Protein AF-A0A7R9CVA2-F1 (afdb_monomer_lite)

InterPro domains:
  IPR001548 Peptidase M2, peptidyl-dipeptidase A [PF01401] (9-282)
  IPR001548 Peptidase M2, peptidyl-dipeptidase A [PR00791] (185-206)
  IPR001548 Peptidase M2, peptidyl-dipeptidase A [PR00791] (262-282)
  IPR001548 Peptidase M2, peptidyl-dipeptidase A [PS52011] (1-282)
  IPR001548 Peptidase M2, peptidyl-dipeptidase A [PTHR10514] (9-282)
  IPR001548 Peptidase M2, peptidyl-dipeptidase A [cd06461] (8-282)

Sequence (282 aa):
MVFHNPFTQIQTVSQLQYASFQRAVKEMLAKVDREHVQDPKLWRQVQFLTTIGPAALPPHLLDRYNRLINDMLTVYDTATICAYNDPFKCGLKLEPELTVIMARSRDWDELQYVWTEWRRKSGQKIRDLYEQLVDLSNQAAKLNNLKDTAEYWMFPYDSPTFRFDVEDVWEEVKPLYELMHAYVRRKLRDLYGNMWGQSWSNILDVTIPYPGKNFLDVTPQMIEQGYNSLAMFRLAEDFYQSMNMSGMPPEFWAGSVLEELPDRIVICQPSAWDFCNRRDYR

pLDDT: mean 90.26, std 11.02, range [23.3, 98.56]

Secondary structure (DSSP, 8-state):
-----HHHHHHHHHHHHHHHHHHHHHHHHTTS-GGG---HHHHHHHHHHH--GGGGS-HHHHHHHHHHHHHHHHHHHT-EEE-SS-TT-EEEEIIIIIHHHHHH---HHHHHHHHHHHHHHTHHHHHHHHHHHHHHHHHHHHHTT-SSHHHHHHGGG--TT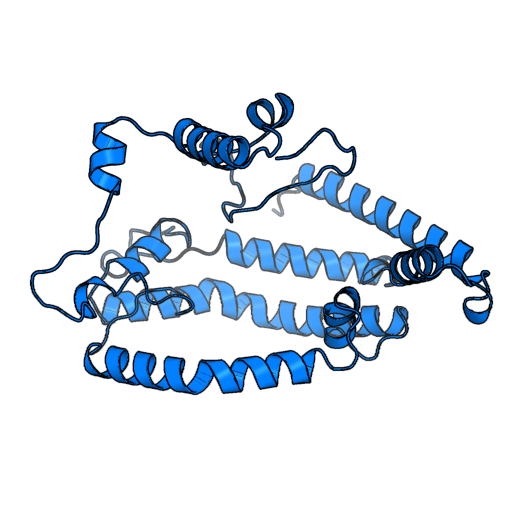HHHHHHHHHHHHHHHHHHHHHHHHHH-SS---STT-S--GGGHHHH-SSTT------HHHHHHTT--HHHHHHHHHHHHHHTTPPPPPHHHHHH---S--TTS----S----B-SSSS-B-

Radius of gyration: 23.91 Å; chains: 1; bounding box: 54×55×61 Å

Organism: Timema poppense (NCBI:txid170557)

Foldseek 3Di:
DPPPDVVVVVVVVVVLVVLVVLVVQLVVLVPDDLVPPPDPVVSVVSLVSNLSALSLDDPVLSVLLVVLVVVLVCQQQQFKAAAPVDNVRIDHHPPPRLLCCLLPPPDLVRNVCSLVSSCVSRVVVSVVSVVSNQVSNQVRCVSSVHRGNVRVVCVVVVDPCVVVVVVVVCVVCVVVVVVLVVLVVVQDDRGGRGSVPPDPPSCCVSRPPDPPDDDDDCVVVCVVVPPDLVNVVVVVQVVCVVVVHDGAAPLCVVPDDSDDDPPDRDDPPDDKDDPPPVHHID

Structure (mmCIF, N/CA/C/O backbone):
data_AF-A0A7R9CVA2-F1
#
_entry.id   AF-A0A7R9CVA2-F1
#
loop_
_atom_site.group_PDB
_atom_site.id
_atom_site.type_symbol
_atom_site.label_atom_id
_atom_site.label_alt_id
_atom_site.label_comp_id
_atom_site.label_asym_id
_atom_site.label_entity_id
_atom_site.label_seq_id
_atom_site.pdbx_PDB_ins_code
_atom_site.Cartn_x
_atom_site.Cartn_y
_atom_site.Cartn_z
_atom_site.occupancy
_atom_site.B_iso_or_equiv
_atom_site.auth_seq_id
_atom_site.auth_comp_id
_atom_site.auth_asym_id
_atom_site.auth_atom_id
_atom_site.pdbx_PDB_model_num
ATOM 1 N N . MET A 1 1 ? 3.214 -32.254 6.651 1.00 23.30 1 MET A N 1
ATOM 2 C CA . MET A 1 1 ? 2.707 -32.422 5.272 1.00 23.30 1 MET A CA 1
ATOM 3 C C . MET A 1 1 ? 2.490 -31.037 4.702 1.00 23.30 1 MET A C 1
ATOM 5 O O . MET A 1 1 ? 1.621 -30.330 5.189 1.00 23.30 1 MET A O 1
ATOM 9 N N . VAL A 1 2 ? 3.333 -30.615 3.761 1.00 26.50 2 VAL A N 1
ATOM 10 C CA . VAL A 1 2 ? 3.140 -29.355 3.033 1.00 26.50 2 VAL A CA 1
ATOM 11 C C . VAL A 1 2 ? 2.008 -29.608 2.045 1.00 26.50 2 VAL A C 1
ATOM 13 O O . VAL A 1 2 ? 2.205 -30.339 1.075 1.00 26.50 2 VAL A O 1
ATOM 16 N N . PHE A 1 3 ? 0.813 -29.090 2.325 1.00 26.03 3 PHE A N 1
ATOM 17 C CA . PHE A 1 3 ? -0.292 -29.134 1.374 1.00 26.03 3 PHE A CA 1
ATOM 18 C C . PHE A 1 3 ? 0.146 -28.392 0.105 1.00 26.03 3 PHE A C 1
ATOM 20 O O . PHE A 1 3 ? 0.256 -27.170 0.096 1.00 26.03 3 PHE A O 1
ATOM 27 N N . HIS A 1 4 ? 0.460 -29.139 -0.955 1.00 36.12 4 HIS A N 1
ATOM 28 C CA . HIS A 1 4 ? 0.660 -28.581 -2.288 1.00 36.12 4 HIS A CA 1
ATOM 29 C C . HIS A 1 4 ? -0.700 -28.108 -2.795 1.00 36.12 4 HIS A C 1
ATOM 31 O O . HIS A 1 4 ? -1.509 -28.905 -3.264 1.00 36.12 4 HIS A O 1
ATOM 37 N N . ASN A 1 5 ? -0.972 -26.816 -2.643 1.00 46.50 5 ASN A N 1
ATOM 38 C CA . ASN A 1 5 ? -2.164 -26.200 -3.196 1.00 46.50 5 ASN A CA 1
ATOM 39 C C . ASN A 1 5 ? -1.973 -26.057 -4.732 1.00 46.50 5 ASN A C 1
ATOM 41 O O . ASN A 1 5 ? -1.035 -25.383 -5.174 1.00 46.50 5 ASN A O 1
ATOM 45 N N . PRO A 1 6 ? -2.815 -26.695 -5.569 1.00 48.62 6 PRO A N 1
ATOM 46 C CA . PRO A 1 6 ? -2.676 -26.663 -7.028 1.00 48.62 6 PRO A CA 1
ATOM 47 C C . PRO A 1 6 ? -2.815 -25.246 -7.611 1.00 48.62 6 PRO A C 1
ATOM 49 O O . PRO A 1 6 ? -2.217 -24.951 -8.644 1.00 48.62 6 PRO A O 1
ATOM 52 N N . PHE A 1 7 ? -3.523 -24.339 -6.927 1.00 56.75 7 PHE A N 1
ATOM 53 C CA . PHE A 1 7 ? -3.649 -22.940 -7.348 1.00 56.75 7 PHE A CA 1
ATOM 54 C C . PHE A 1 7 ? -2.314 -22.193 -7.282 1.00 56.75 7 PHE A C 1
ATOM 56 O O . PHE A 1 7 ? -1.947 -21.506 -8.234 1.00 56.75 7 PHE A O 1
ATOM 63 N N . THR A 1 8 ? -1.535 -22.403 -6.218 1.00 63.69 8 THR A N 1
ATOM 64 C CA . THR A 1 8 ? -0.171 -21.860 -6.103 1.00 63.69 8 THR A CA 1
ATOM 65 C C . THR A 1 8 ? 0.741 -22.378 -7.210 1.00 63.69 8 THR A C 1
ATOM 67 O O . THR A 1 8 ? 1.532 -21.612 -7.749 1.00 63.69 8 THR A O 1
ATOM 70 N N . GLN A 1 9 ? 0.601 -23.646 -7.616 1.00 65.94 9 GLN A N 1
ATOM 71 C CA . GLN A 1 9 ? 1.413 -24.209 -8.698 1.00 65.94 9 GLN A CA 1
ATOM 72 C C . GLN A 1 9 ? 1.096 -23.558 -10.051 1.00 65.94 9 GLN A C 1
ATOM 74 O O . GLN A 1 9 ? 2.015 -23.178 -10.775 1.00 65.94 9 GLN A O 1
ATOM 79 N N . ILE A 1 10 ? -0.189 -23.381 -10.376 1.00 75.50 10 ILE A N 1
ATOM 80 C CA . ILE A 1 10 ? -0.616 -22.690 -11.604 1.00 75.50 10 ILE A CA 1
ATOM 81 C C . ILE A 1 10 ? -0.126 -21.238 -11.594 1.00 75.50 10 ILE A C 1
ATOM 83 O O . ILE A 1 10 ? 0.432 -20.773 -12.585 1.00 75.50 10 ILE A O 1
ATOM 87 N N . GLN A 1 11 ? -0.264 -20.539 -10.465 1.00 73.69 11 GLN A N 1
ATOM 88 C CA . GLN A 1 11 ? 0.206 -19.162 -10.318 1.00 73.69 11 GLN A CA 1
ATOM 89 C C . GLN A 1 11 ? 1.721 -19.051 -10.529 1.00 73.69 11 GLN A C 1
ATOM 91 O O . GLN A 1 11 ? 2.167 -18.179 -11.272 1.00 73.69 11 GLN A O 1
ATOM 96 N N . THR A 1 12 ? 2.515 -19.955 -9.947 1.00 75.38 12 THR A N 1
ATOM 97 C CA . THR A 1 12 ? 3.972 -19.979 -10.147 1.00 75.38 12 THR A CA 1
ATOM 98 C C . THR A 1 12 ? 4.342 -20.232 -11.610 1.00 75.38 12 THR A C 1
ATOM 100 O O . THR A 1 12 ? 5.217 -19.551 -12.143 1.00 75.38 12 THR A O 1
ATOM 103 N N . VAL A 1 13 ? 3.668 -21.163 -12.296 1.00 83.00 13 VAL A N 1
ATOM 104 C CA . VAL A 1 13 ? 3.921 -21.432 -13.724 1.00 83.00 13 VAL A CA 1
ATOM 105 C C . VAL A 1 13 ? 3.615 -20.198 -14.575 1.00 83.00 13 VAL A C 1
ATOM 107 O O . VAL A 1 13 ? 4.457 -19.794 -15.378 1.00 83.00 13 VAL A O 1
ATOM 110 N N . SER A 1 14 ? 2.462 -19.560 -14.367 1.00 85.75 14 SER A N 1
ATOM 111 C CA . SER A 1 14 ? 2.074 -18.343 -15.089 1.00 85.75 14 SER A CA 1
ATOM 112 C C . SER A 1 14 ? 3.041 -17.182 -14.829 1.00 85.75 14 SER A C 1
ATOM 114 O O . SER A 1 14 ? 3.432 -16.483 -15.763 1.00 85.75 14 SER A O 1
ATOM 116 N N . GLN A 1 15 ? 3.499 -17.006 -13.583 1.00 83.81 15 GLN A N 1
ATOM 117 C CA . GLN A 1 15 ? 4.507 -16.000 -13.228 1.00 83.81 15 GLN A CA 1
ATOM 118 C C . GLN A 1 15 ? 5.834 -16.231 -13.961 1.00 83.81 15 GLN A C 1
ATOM 120 O O . GLN A 1 15 ? 6.418 -15.287 -14.492 1.00 83.81 15 GLN A O 1
ATOM 125 N N . LEU A 1 16 ? 6.305 -17.479 -14.029 1.00 86.19 16 LEU A N 1
ATOM 126 C CA . LEU A 1 16 ? 7.540 -17.818 -14.739 1.00 86.19 16 LEU A CA 1
ATOM 127 C C . LEU A 1 16 ? 7.408 -17.609 -16.252 1.00 86.19 16 LEU A C 1
ATOM 129 O O . LEU A 1 16 ? 8.336 -17.093 -16.874 1.00 86.19 16 LEU A O 1
ATOM 133 N N . GLN A 1 17 ? 6.262 -17.956 -16.843 1.00 90.25 17 GLN A N 1
ATOM 134 C CA . GLN A 1 17 ? 5.987 -17.695 -18.260 1.00 90.25 17 GLN A CA 1
ATOM 135 C C . GLN A 1 17 ? 6.006 -16.197 -18.573 1.00 90.25 17 GLN A C 1
ATOM 137 O O . GLN A 1 17 ? 6.653 -15.779 -19.536 1.00 90.25 17 GLN A O 1
ATOM 142 N N . TYR A 1 18 ? 5.357 -15.383 -17.739 1.00 91.31 18 TYR A N 1
ATOM 143 C CA . TYR A 1 18 ? 5.357 -13.933 -17.904 1.00 91.31 18 TYR A CA 1
ATOM 144 C C . TYR A 1 18 ? 6.762 -13.335 -17.742 1.00 91.31 18 TYR A C 1
ATOM 146 O O . TYR A 1 18 ? 7.187 -12.535 -18.573 1.00 91.31 18 TYR A O 1
ATOM 154 N N . ALA A 1 19 ? 7.536 -13.792 -16.753 1.00 93.50 19 ALA A N 1
ATOM 155 C CA . ALA A 1 19 ? 8.925 -13.368 -16.581 1.00 93.50 19 ALA A CA 1
ATOM 156 C C . ALA A 1 19 ? 9.800 -13.729 -17.797 1.00 93.50 19 ALA A C 1
ATOM 158 O O . ALA A 1 19 ? 10.617 -12.918 -18.236 1.00 93.50 19 ALA A O 1
ATOM 159 N N . SER A 1 20 ? 9.613 -14.915 -18.386 1.00 93.69 20 SER A N 1
ATOM 160 C CA . SER A 1 20 ? 10.294 -15.302 -19.628 1.00 93.69 20 SER A CA 1
ATOM 161 C C . SER A 1 20 ? 9.920 -14.398 -20.803 1.00 93.69 20 SER A C 1
ATOM 163 O O . SER A 1 20 ? 10.804 -13.987 -21.554 1.00 93.69 20 SER A O 1
ATOM 165 N N . PHE A 1 21 ? 8.640 -14.040 -20.943 1.00 94.88 21 PHE A N 1
ATOM 166 C CA . PHE A 1 21 ? 8.196 -13.071 -21.946 1.00 94.88 21 PHE A CA 1
ATOM 167 C C . PHE A 1 21 ? 8.863 -11.702 -21.746 1.00 94.88 21 PHE A C 1
ATOM 169 O O . PHE A 1 21 ? 9.425 -11.151 -22.691 1.00 94.88 21 PHE A O 1
ATOM 176 N N . GLN A 1 22 ? 8.887 -11.182 -20.515 1.00 95.81 22 GLN A N 1
ATOM 177 C CA . GLN A 1 22 ? 9.538 -9.907 -20.197 1.00 95.81 22 GLN A CA 1
ATOM 178 C C . GLN A 1 22 ? 11.035 -9.915 -20.537 1.00 95.81 22 GLN A C 1
ATOM 180 O O . GLN A 1 22 ? 11.539 -8.948 -21.109 1.00 95.81 22 GLN A O 1
ATOM 185 N N . ARG A 1 23 ? 11.753 -11.008 -20.243 1.00 95.25 23 ARG A N 1
ATOM 186 C CA . ARG A 1 23 ? 13.169 -11.155 -20.627 1.00 95.25 23 ARG A CA 1
ATOM 187 C C . ARG A 1 23 ? 13.358 -11.126 -22.140 1.00 95.25 23 ARG A C 1
ATOM 189 O O . ARG A 1 23 ? 14.214 -10.385 -22.613 1.00 95.25 23 ARG A O 1
ATOM 196 N N . ALA A 1 24 ? 12.536 -11.860 -22.889 1.00 95.62 24 ALA A N 1
ATOM 197 C CA . ALA A 1 24 ? 12.602 -11.867 -24.349 1.00 95.62 24 ALA A CA 1
ATOM 198 C C . ALA A 1 24 ? 12.362 -10.463 -24.933 1.00 95.62 24 ALA A C 1
ATOM 200 O O . ALA A 1 24 ? 13.111 -10.010 -25.798 1.00 95.62 24 ALA A O 1
ATOM 201 N N . VAL A 1 25 ? 11.371 -9.733 -24.411 1.00 95.56 25 VAL A N 1
ATOM 202 C CA . VAL A 1 25 ? 11.104 -8.341 -24.808 1.00 95.56 25 VAL A CA 1
ATOM 203 C C . VAL A 1 25 ? 12.294 -7.434 -24.481 1.00 95.56 25 VAL A C 1
ATOM 205 O O . VAL A 1 25 ? 12.729 -6.669 -25.344 1.00 95.56 25 VAL A O 1
ATOM 208 N N . LYS A 1 26 ? 12.875 -7.545 -23.279 1.00 94.44 26 LYS A N 1
ATOM 209 C CA . LYS A 1 26 ? 14.074 -6.787 -22.887 1.00 94.44 26 LYS A CA 1
ATOM 210 C C . LYS A 1 26 ? 15.250 -7.060 -23.826 1.00 94.44 26 LYS A C 1
ATOM 212 O O . LYS A 1 26 ? 15.906 -6.114 -24.247 1.00 94.44 26 LYS A O 1
ATOM 217 N N . GLU A 1 27 ? 15.506 -8.317 -24.183 1.00 93.69 27 GLU A N 1
ATOM 218 C CA . GLU A 1 27 ? 16.578 -8.708 -25.112 1.00 93.69 27 GLU A CA 1
ATOM 219 C C . GLU A 1 27 ? 16.361 -8.161 -26.528 1.00 93.69 27 GLU A C 1
ATOM 221 O O . GLU A 1 27 ? 17.312 -7.733 -27.186 1.00 93.69 27 GLU A O 1
ATOM 226 N N . MET A 1 28 ? 15.113 -8.135 -27.001 1.00 93.81 28 MET A N 1
ATOM 227 C CA . MET A 1 28 ? 14.769 -7.518 -28.282 1.00 93.81 28 MET A CA 1
ATOM 228 C C . MET A 1 28 ? 15.006 -6.006 -28.256 1.00 93.81 28 MET A C 1
ATOM 230 O O . MET A 1 28 ? 15.634 -5.465 -29.166 1.00 93.81 28 MET A O 1
ATOM 234 N N . LEU A 1 29 ? 14.543 -5.331 -27.202 1.00 92.75 29 LEU A N 1
ATOM 235 C CA . LEU A 1 29 ? 14.657 -3.880 -27.051 1.00 92.75 29 LEU A CA 1
ATOM 236 C C . LEU A 1 29 ? 16.068 -3.412 -26.682 1.00 92.75 29 LEU A C 1
ATOM 238 O O . LEU A 1 29 ? 16.398 -2.256 -26.923 1.00 92.75 29 LEU A O 1
ATOM 242 N N . ALA A 1 30 ? 16.933 -4.288 -26.167 1.00 86.75 30 ALA A N 1
ATOM 243 C CA . ALA A 1 30 ? 18.343 -3.977 -25.919 1.00 86.75 30 ALA A CA 1
ATOM 244 C C . ALA A 1 30 ? 19.124 -3.640 -27.203 1.00 86.75 30 ALA A C 1
ATOM 246 O O . ALA A 1 30 ? 20.183 -3.027 -27.129 1.00 86.75 30 ALA A O 1
ATOM 247 N N . LYS A 1 31 ? 18.604 -4.026 -28.377 1.00 88.62 31 LYS A N 1
ATOM 248 C CA . LYS A 1 31 ? 19.185 -3.704 -29.691 1.00 88.62 31 LYS A CA 1
ATOM 249 C C . LYS A 1 31 ? 18.763 -2.330 -30.217 1.00 88.62 31 LYS A C 1
ATOM 251 O O . LYS A 1 31 ? 19.298 -1.884 -31.227 1.00 88.62 31 LYS A O 1
ATOM 256 N N . VAL A 1 32 ? 17.772 -1.699 -29.588 1.00 88.38 32 VAL A N 1
ATOM 257 C CA . VAL A 1 32 ? 17.279 -0.379 -29.979 1.00 88.38 32 VAL A CA 1
ATOM 258 C C . VAL A 1 32 ? 18.194 0.675 -29.373 1.00 88.38 32 VAL A C 1
ATOM 260 O O . VAL A 1 32 ? 18.361 0.729 -28.154 1.00 88.38 32 VAL A O 1
ATOM 263 N N . ASP A 1 33 ? 18.764 1.525 -30.224 1.00 86.44 33 ASP A N 1
ATOM 264 C CA . ASP A 1 33 ? 19.514 2.686 -29.767 1.00 86.44 33 ASP A CA 1
ATOM 265 C C . ASP A 1 33 ? 18.552 3.732 -29.191 1.00 86.44 33 ASP A C 1
ATOM 267 O O . ASP A 1 33 ? 17.735 4.325 -29.900 1.00 86.44 33 ASP A O 1
ATOM 271 N N . ARG A 1 34 ? 18.637 3.922 -27.874 1.00 82.75 34 ARG A N 1
ATOM 272 C CA . ARG A 1 34 ? 17.721 4.767 -27.104 1.00 82.75 34 ARG A CA 1
ATOM 273 C C . ARG A 1 34 ? 17.930 6.252 -27.360 1.00 82.75 34 ARG A C 1
ATOM 275 O O . ARG A 1 34 ? 16.970 7.005 -27.232 1.00 82.75 34 ARG A O 1
ATOM 282 N N . GLU A 1 35 ? 19.142 6.670 -27.718 1.00 83.56 35 GLU A N 1
ATOM 283 C CA . GLU A 1 35 ? 19.455 8.083 -27.968 1.00 83.56 35 GLU A CA 1
ATOM 284 C C . GLU A 1 35 ? 18.797 8.583 -29.260 1.00 83.56 35 GLU A C 1
ATOM 286 O O . GLU A 1 35 ? 18.528 9.772 -29.414 1.00 83.56 35 GLU A O 1
ATOM 291 N N . HIS A 1 36 ? 18.457 7.659 -30.160 1.00 87.50 36 HIS A N 1
ATOM 292 C CA . HIS A 1 36 ? 17.831 7.954 -31.445 1.00 87.50 36 HIS A CA 1
ATOM 293 C C . HIS A 1 36 ? 16.294 7.838 -31.431 1.00 87.50 36 HIS A C 1
ATOM 295 O O . HIS A 1 36 ? 15.650 8.105 -32.450 1.00 87.50 36 HIS A O 1
ATOM 301 N N . VAL A 1 37 ? 15.670 7.478 -30.300 1.00 89.31 37 VAL A N 1
ATOM 302 C CA . VAL A 1 37 ? 14.202 7.440 -30.169 1.00 89.31 37 VAL A CA 1
ATOM 303 C C . VAL A 1 37 ? 13.677 8.845 -29.865 1.00 89.31 37 VAL A C 1
ATOM 305 O O . VAL A 1 37 ? 13.638 9.269 -28.715 1.00 89.31 37 VAL A O 1
ATOM 308 N N . GLN A 1 38 ? 13.263 9.569 -30.909 1.00 90.50 38 GLN A N 1
ATOM 309 C CA . GLN A 1 38 ? 12.807 10.961 -30.785 1.00 90.50 38 GLN A CA 1
ATOM 310 C C . GLN A 1 38 ? 11.394 11.122 -30.204 1.00 90.50 38 GLN A C 1
ATOM 312 O O . GLN A 1 38 ? 11.104 12.167 -29.630 1.00 90.50 38 GLN A O 1
ATOM 317 N N . ASP A 1 39 ? 10.505 10.130 -30.359 1.00 94.56 39 ASP A N 1
ATOM 318 C CA . ASP A 1 39 ? 9.151 10.191 -29.787 1.00 94.56 39 ASP A CA 1
ATOM 319 C C . ASP A 1 39 ? 9.210 9.949 -28.267 1.00 94.56 39 ASP A C 1
ATOM 321 O O . ASP A 1 39 ? 9.525 8.828 -27.850 1.00 94.56 39 ASP A O 1
ATOM 325 N N . PRO A 1 40 ? 8.849 10.941 -27.428 1.00 91.81 40 PRO A N 1
ATOM 326 C CA . PRO A 1 40 ? 8.896 10.799 -25.975 1.00 91.81 40 PRO A CA 1
ATOM 327 C C . PRO A 1 40 ? 8.026 9.652 -25.447 1.00 91.81 40 PRO A C 1
ATOM 329 O O . PRO A 1 40 ? 8.373 9.015 -24.451 1.00 91.81 40 PRO A O 1
ATOM 332 N N . LYS A 1 41 ? 6.899 9.348 -26.108 1.00 93.38 41 LYS A N 1
ATOM 333 C CA . LYS A 1 41 ? 6.015 8.248 -25.691 1.00 93.38 41 LYS A CA 1
ATOM 334 C C . LYS A 1 41 ? 6.667 6.900 -25.947 1.00 93.38 41 LYS A C 1
ATOM 336 O O . LYS A 1 41 ? 6.645 6.039 -25.069 1.00 93.38 41 LYS A O 1
ATOM 341 N N . LEU A 1 42 ? 7.251 6.726 -27.130 1.00 93.06 42 LEU A N 1
ATOM 342 C CA . LEU A 1 42 ? 7.959 5.503 -27.487 1.00 93.06 42 LEU A CA 1
ATOM 343 C C . LEU A 1 42 ? 9.208 5.321 -26.623 1.00 93.06 42 LEU A C 1
ATOM 345 O O . LEU A 1 42 ? 9.445 4.223 -26.125 1.00 93.06 42 LEU A O 1
ATOM 349 N N . TRP A 1 43 ? 9.957 6.398 -26.379 1.00 91.19 43 TRP A N 1
ATOM 350 C CA . TRP A 1 43 ? 11.109 6.387 -25.481 1.00 91.19 43 TRP A CA 1
ATOM 351 C C . TRP A 1 43 ? 10.713 5.889 -24.085 1.00 91.19 43 TRP A C 1
ATOM 353 O O . TRP A 1 43 ? 11.306 4.935 -23.576 1.00 91.19 43 TRP A O 1
ATOM 363 N N . ARG A 1 44 ? 9.624 6.436 -23.521 1.00 92.00 44 ARG A N 1
ATOM 364 C CA . ARG A 1 44 ? 9.078 5.998 -22.228 1.00 92.00 44 ARG A CA 1
ATOM 365 C C . ARG A 1 44 ? 8.640 4.533 -22.257 1.00 92.00 44 ARG A C 1
ATOM 367 O O . ARG A 1 44 ? 8.962 3.780 -21.344 1.00 92.00 44 ARG A O 1
ATOM 374 N N . GLN A 1 45 ? 7.938 4.089 -23.299 1.00 92.62 45 GLN A N 1
ATOM 375 C CA . GLN A 1 45 ? 7.527 2.684 -23.426 1.00 92.62 45 GLN A CA 1
ATOM 376 C C . GLN A 1 45 ? 8.730 1.735 -23.439 1.00 92.62 45 GLN A C 1
ATOM 378 O O . GLN A 1 45 ? 8.733 0.741 -22.716 1.00 92.62 45 GLN A O 1
ATOM 383 N N . VAL A 1 46 ? 9.774 2.055 -24.207 1.00 92.44 46 VAL A N 1
ATOM 384 C CA . VAL A 1 46 ? 11.013 1.265 -24.253 1.00 92.44 46 VAL A CA 1
ATOM 385 C C . VAL A 1 46 ? 11.698 1.240 -22.884 1.00 92.44 46 VAL A C 1
ATOM 387 O O . VAL A 1 46 ? 12.180 0.188 -22.455 1.00 92.44 46 VAL A O 1
ATOM 390 N N . GLN A 1 47 ? 11.707 2.360 -22.161 1.00 90.44 47 GLN A N 1
ATOM 391 C CA . GLN A 1 47 ? 12.255 2.436 -20.807 1.00 90.44 47 GLN A CA 1
ATOM 392 C C . GLN A 1 47 ? 11.526 1.473 -19.853 1.00 90.44 47 GLN A C 1
ATOM 394 O O . GLN A 1 47 ? 12.166 0.628 -19.231 1.00 90.44 47 GLN A O 1
ATOM 399 N N . PHE A 1 48 ? 10.191 1.511 -19.802 1.00 93.25 48 PHE A N 1
ATOM 400 C CA . PHE A 1 48 ? 9.397 0.619 -18.946 1.00 93.25 48 PHE A CA 1
ATOM 401 C C . PHE A 1 48 ? 9.505 -0.858 -19.352 1.00 93.25 48 PHE A C 1
ATOM 403 O O . PHE A 1 48 ? 9.579 -1.730 -18.491 1.00 93.25 48 PHE A O 1
ATOM 410 N N . LEU A 1 49 ? 9.559 -1.160 -20.652 1.00 94.06 49 LEU A N 1
ATOM 411 C CA . LEU A 1 49 ? 9.655 -2.539 -21.146 1.00 94.06 49 LEU A CA 1
ATOM 412 C C . LEU A 1 49 ? 11.044 -3.167 -20.948 1.00 94.06 49 LEU A C 1
ATOM 414 O O . LEU A 1 49 ? 11.179 -4.387 -21.017 1.00 94.06 49 LEU A O 1
ATOM 418 N N . THR A 1 50 ? 12.081 -2.361 -20.710 1.00 93.31 50 THR A N 1
ATOM 419 C CA . THR A 1 50 ? 13.449 -2.855 -20.473 1.00 93.31 50 THR A CA 1
ATOM 420 C C . THR A 1 50 ? 13.826 -2.921 -18.992 1.00 93.31 50 THR A C 1
ATOM 422 O O . THR A 1 50 ? 14.718 -3.696 -18.628 1.00 93.31 50 THR A O 1
ATOM 425 N N . THR A 1 51 ? 13.120 -2.183 -18.135 1.00 94.38 51 THR A N 1
ATOM 426 C CA . THR A 1 51 ? 13.218 -2.250 -16.670 1.00 94.38 51 THR A CA 1
ATOM 427 C C . THR A 1 51 ? 12.223 -3.285 -16.132 1.00 94.38 51 THR A C 1
ATOM 429 O O . THR A 1 51 ? 11.158 -2.960 -15.621 1.00 94.38 51 THR A O 1
ATOM 432 N N . ILE A 1 52 ? 12.567 -4.568 -16.253 1.00 94.94 52 ILE A N 1
ATOM 433 C CA . ILE A 1 52 ? 11.667 -5.706 -15.967 1.00 94.94 52 ILE A CA 1
ATOM 434 C C . ILE A 1 52 ? 11.621 -6.124 -14.483 1.00 94.94 52 ILE A C 1
ATOM 436 O O . ILE A 1 52 ? 11.035 -7.152 -14.140 1.00 94.94 52 ILE A O 1
ATOM 440 N N . GLY A 1 53 ? 12.272 -5.368 -13.595 1.00 95.06 53 GLY A N 1
ATOM 441 C CA . GLY A 1 53 ? 12.231 -5.605 -12.151 1.00 95.06 53 GLY A CA 1
ATOM 442 C C . GLY A 1 53 ? 12.779 -6.982 -11.740 1.00 95.06 53 GLY A C 1
ATOM 443 O O . GLY A 1 53 ? 13.794 -7.420 -12.297 1.00 95.06 53 GLY A O 1
ATOM 444 N N . PRO A 1 54 ? 12.128 -7.694 -10.794 1.00 95.12 54 PRO A N 1
ATOM 445 C CA . PRO A 1 54 ? 12.552 -9.019 -10.330 1.00 95.12 54 PRO A CA 1
ATOM 446 C C . PRO A 1 54 ? 12.721 -10.060 -11.440 1.00 95.12 54 PRO A C 1
ATOM 448 O O . PRO A 1 54 ? 13.556 -10.953 -11.306 1.00 95.12 54 PRO A O 1
ATOM 451 N N . ALA A 1 55 ? 12.014 -9.929 -12.571 1.00 95.94 55 ALA A N 1
ATOM 452 C CA . ALA A 1 55 ? 12.161 -10.842 -13.704 1.00 95.94 55 ALA A CA 1
ATOM 453 C C . ALA A 1 55 ? 13.583 -10.842 -14.295 1.00 95.94 55 ALA A C 1
ATOM 455 O O . ALA A 1 55 ? 13.960 -11.800 -14.968 1.00 95.94 55 ALA A O 1
ATOM 456 N N . ALA A 1 56 ? 14.404 -9.823 -14.015 1.00 95.94 56 ALA A N 1
ATOM 457 C CA . ALA A 1 56 ? 15.811 -9.794 -14.405 1.00 95.94 56 ALA A CA 1
ATOM 458 C C . ALA A 1 56 ? 16.678 -10.823 -13.654 1.00 95.94 56 ALA A C 1
ATOM 460 O O . ALA A 1 56 ? 17.727 -11.207 -14.168 1.00 95.94 56 ALA A O 1
ATOM 461 N N . LEU A 1 57 ? 16.253 -11.295 -12.475 1.00 96.44 57 LEU A N 1
ATOM 462 C CA . LEU A 1 57 ? 16.963 -12.331 -11.718 1.00 96.44 57 LEU A CA 1
ATOM 463 C C . LEU A 1 57 ? 17.036 -13.646 -12.511 1.00 96.44 57 LEU A C 1
ATOM 465 O O . LEU A 1 57 ? 16.069 -13.990 -13.188 1.00 96.44 57 LEU A O 1
ATOM 469 N N . PRO A 1 58 ? 18.113 -14.442 -12.385 1.00 94.81 58 PRO A N 1
ATOM 470 C CA . PRO A 1 58 ? 18.154 -15.820 -12.875 1.00 94.81 58 PRO A CA 1
ATOM 471 C C . PRO A 1 58 ? 16.968 -16.662 -12.364 1.00 94.81 58 PRO A C 1
ATOM 473 O O . PRO A 1 58 ? 16.515 -16.432 -11.243 1.00 94.81 58 PRO A O 1
ATOM 476 N N . PRO A 1 59 ? 16.491 -17.684 -13.109 1.00 91.31 59 PRO A N 1
ATOM 477 C CA . PRO A 1 59 ? 15.301 -18.462 -12.741 1.00 91.31 59 PRO A CA 1
ATOM 478 C C . PRO A 1 59 ? 15.276 -18.983 -11.297 1.00 91.31 59 PRO A C 1
ATOM 480 O O . PRO A 1 59 ? 14.259 -18.859 -10.628 1.00 91.31 59 PRO A O 1
ATOM 483 N N . HIS A 1 60 ? 16.397 -19.513 -10.798 1.00 92.25 60 HIS A N 1
ATOM 484 C CA . HIS A 1 60 ? 16.491 -20.040 -9.432 1.00 92.25 60 HIS A CA 1
ATOM 485 C C . HIS A 1 60 ? 16.433 -18.939 -8.357 1.00 92.25 60 HIS A C 1
ATOM 487 O O . HIS A 1 60 ? 15.882 -19.158 -7.281 1.00 92.25 60 HIS A O 1
ATOM 493 N N . LEU A 1 61 ? 16.969 -17.745 -8.642 1.00 95.62 61 LEU A N 1
ATOM 494 C CA . LEU A 1 61 ? 16.873 -16.598 -7.735 1.00 95.62 61 LEU A CA 1
ATOM 495 C C . LEU A 1 61 ? 15.483 -15.964 -7.780 1.00 95.62 61 LEU A C 1
ATOM 497 O O . LEU A 1 61 ? 14.980 -15.568 -6.736 1.00 95.62 61 LEU A O 1
ATOM 501 N N . LEU A 1 62 ? 14.846 -15.909 -8.954 1.00 93.88 62 LEU A N 1
ATOM 502 C CA . LEU A 1 62 ? 13.464 -15.447 -9.100 1.00 93.88 62 LEU A CA 1
ATOM 503 C C . LEU A 1 62 ? 12.482 -16.368 -8.362 1.00 93.88 62 LEU A C 1
ATOM 505 O O . LEU A 1 62 ? 11.592 -15.898 -7.663 1.00 93.88 62 LEU A O 1
ATOM 509 N N . ASP A 1 63 ? 12.663 -17.680 -8.476 1.00 91.94 63 ASP A N 1
ATOM 510 C CA . ASP A 1 63 ? 11.875 -18.657 -7.726 1.00 91.94 63 ASP A CA 1
ATOM 511 C C . ASP A 1 63 ? 12.070 -18.488 -6.208 1.00 91.94 63 ASP A C 1
ATOM 513 O O . ASP A 1 63 ? 11.085 -18.402 -5.476 1.00 91.94 63 ASP A O 1
ATOM 517 N N . ARG A 1 64 ? 13.312 -18.323 -5.728 1.00 93.62 64 ARG A N 1
ATOM 518 C CA . ARG A 1 64 ? 13.572 -17.999 -4.314 1.00 93.62 64 ARG A CA 1
ATOM 519 C C . ARG A 1 64 ? 12.915 -16.682 -3.890 1.00 93.62 64 ARG A C 1
ATOM 521 O O . ARG A 1 64 ? 12.312 -16.636 -2.825 1.00 93.62 64 ARG A O 1
ATOM 528 N N . TYR A 1 65 ? 13.011 -15.640 -4.713 1.00 95.19 65 TYR A N 1
ATOM 529 C CA . TYR A 1 65 ? 12.393 -14.335 -4.472 1.00 95.19 65 TYR A CA 1
ATOM 530 C C . TYR A 1 65 ? 10.874 -14.457 -4.287 1.00 95.19 65 TYR A C 1
ATOM 532 O O . TYR A 1 65 ? 10.333 -13.996 -3.284 1.00 95.19 65 TYR A O 1
ATOM 540 N N . ASN A 1 66 ? 10.201 -15.160 -5.202 1.00 91.94 66 ASN A N 1
ATOM 541 C CA . ASN A 1 66 ? 8.757 -15.383 -5.136 1.00 91.94 66 ASN A CA 1
ATOM 542 C C . ASN A 1 66 ? 8.358 -16.217 -3.909 1.00 91.94 66 ASN A C 1
ATOM 544 O O . ASN A 1 66 ? 7.360 -15.909 -3.260 1.00 91.94 66 ASN A O 1
ATOM 548 N N . ARG A 1 67 ? 9.139 -17.248 -3.555 1.00 92.25 67 ARG A N 1
ATOM 549 C CA . ARG A 1 67 ? 8.888 -18.047 -2.345 1.00 92.25 67 ARG A CA 1
ATOM 550 C C . ARG A 1 67 ? 8.999 -17.218 -1.074 1.00 92.25 67 ARG A C 1
ATOM 552 O O . ARG A 1 67 ? 8.101 -17.303 -0.253 1.00 92.25 67 ARG A O 1
ATOM 559 N N . LEU A 1 68 ? 10.028 -16.377 -0.941 1.00 95.44 68 LEU A N 1
ATOM 560 C CA . LEU A 1 68 ? 10.176 -15.505 0.231 1.00 95.44 68 LEU A CA 1
ATOM 561 C C . LEU A 1 68 ? 8.955 -14.597 0.416 1.00 95.44 68 LEU A C 1
ATOM 563 O O . LEU A 1 68 ? 8.451 -14.481 1.530 1.00 95.44 68 LEU A O 1
ATOM 567 N N . ILE A 1 69 ? 8.452 -13.990 -0.666 1.00 93.25 69 ILE A N 1
ATOM 568 C CA . ILE A 1 69 ? 7.232 -13.168 -0.629 1.00 93.25 69 ILE A CA 1
ATOM 569 C C . ILE A 1 69 ? 6.033 -14.001 -0.169 1.00 93.25 69 ILE A C 1
ATOM 571 O O . ILE A 1 69 ? 5.337 -13.599 0.761 1.00 93.25 69 ILE A O 1
ATOM 575 N N . ASN A 1 70 ? 5.814 -15.170 -0.775 1.00 90.44 70 ASN A N 1
ATOM 576 C CA . ASN A 1 70 ? 4.691 -16.042 -0.425 1.00 90.44 70 ASN A CA 1
ATOM 577 C C . ASN A 1 70 ? 4.767 -16.547 1.022 1.00 90.44 70 ASN A C 1
ATOM 579 O O . ASN A 1 70 ? 3.741 -16.621 1.698 1.00 90.44 70 ASN A O 1
ATOM 583 N N . ASP A 1 71 ? 5.963 -16.860 1.517 1.00 92.94 71 ASP A N 1
ATOM 584 C CA . ASP A 1 71 ? 6.181 -17.292 2.896 1.00 92.94 71 ASP A CA 1
ATOM 585 C C . ASP A 1 71 ? 5.874 -16.149 3.876 1.00 92.94 71 ASP A C 1
ATOM 587 O O . ASP A 1 71 ? 5.190 -16.366 4.877 1.00 92.94 71 ASP A O 1
ATOM 591 N N . MET A 1 72 ? 6.298 -14.914 3.574 1.00 94.38 72 MET A N 1
ATOM 592 C CA . MET A 1 72 ? 5.969 -13.738 4.393 1.00 94.38 72 MET A CA 1
ATOM 593 C C . MET A 1 72 ? 4.469 -13.429 4.396 1.00 94.38 72 MET A C 1
ATOM 595 O O . MET A 1 72 ? 3.914 -13.181 5.467 1.00 94.38 72 MET A O 1
ATOM 599 N N . LEU A 1 73 ? 3.810 -13.485 3.234 1.00 90.44 73 LEU A N 1
ATOM 600 C CA . LEU A 1 73 ? 2.355 -13.325 3.121 1.00 90.44 73 LEU A CA 1
ATOM 601 C C . LEU A 1 73 ? 1.626 -14.397 3.935 1.00 90.44 73 LEU A C 1
ATOM 603 O O . LEU A 1 73 ? 0.779 -14.077 4.759 1.00 90.44 73 LEU A O 1
ATOM 607 N N . THR A 1 74 ? 2.038 -15.660 3.801 1.00 89.19 74 THR A N 1
ATOM 608 C CA . THR A 1 74 ? 1.458 -16.772 4.566 1.00 89.19 74 THR A CA 1
ATOM 609 C C . THR A 1 74 ? 1.601 -16.544 6.067 1.00 89.19 74 THR A C 1
ATOM 611 O O . THR A 1 74 ? 0.645 -16.745 6.815 1.00 89.19 74 THR A O 1
ATOM 614 N N . VAL A 1 75 ? 2.775 -16.111 6.536 1.00 92.50 75 VAL A N 1
ATOM 615 C CA . VAL A 1 75 ? 2.993 -15.790 7.953 1.00 92.50 75 VAL A CA 1
ATOM 616 C C . VAL A 1 75 ? 2.062 -14.674 8.418 1.00 92.50 75 VAL A C 1
ATOM 618 O O . VAL A 1 75 ? 1.515 -14.782 9.513 1.00 92.50 75 VAL A O 1
ATOM 621 N N . TYR A 1 76 ? 1.889 -13.624 7.619 1.00 90.88 76 TYR A N 1
ATOM 622 C CA . TYR A 1 76 ? 1.030 -12.494 7.956 1.00 90.88 76 TYR A CA 1
ATOM 623 C C . TYR A 1 76 ? -0.454 -12.895 7.999 1.00 90.88 76 TYR A C 1
ATOM 625 O O . TYR A 1 76 ? -1.113 -12.671 9.011 1.00 90.88 76 TYR A O 1
ATOM 633 N N . ASP A 1 77 ? -0.950 -13.569 6.961 1.00 86.31 77 ASP A N 1
ATOM 634 C CA . ASP A 1 77 ? -2.371 -13.909 6.796 1.00 86.31 77 ASP A CA 1
ATOM 635 C C . ASP A 1 77 ? -2.844 -15.016 7.749 1.00 86.31 77 ASP A C 1
ATOM 637 O O . ASP A 1 77 ? -4.013 -15.071 8.132 1.00 86.31 77 ASP A O 1
ATOM 641 N N . THR A 1 78 ? -1.941 -15.916 8.147 1.00 88.12 78 THR A N 1
ATOM 642 C CA . THR A 1 78 ? -2.257 -17.024 9.067 1.00 88.12 78 THR A CA 1
ATOM 643 C C . THR A 1 78 ? -1.905 -16.724 10.521 1.00 88.12 78 THR A C 1
ATOM 645 O O . THR A 1 78 ? -2.145 -17.562 11.396 1.00 88.12 78 THR A O 1
ATOM 648 N N . ALA A 1 79 ? -1.324 -15.556 10.814 1.00 93.12 79 ALA A N 1
ATOM 649 C CA . ALA A 1 79 ? -0.995 -15.183 12.180 1.00 93.12 79 ALA A CA 1
ATOM 650 C C . ALA A 1 79 ? -2.270 -15.018 13.013 1.00 93.12 79 ALA A C 1
ATOM 652 O O . ALA A 1 79 ? -3.172 -14.251 12.687 1.00 93.12 79 ALA A O 1
ATOM 653 N N . THR A 1 80 ? -2.303 -15.721 14.142 1.00 95.19 80 THR A N 1
ATOM 654 C CA . THR A 1 80 ? -3.381 -15.617 15.124 1.00 95.19 80 THR A CA 1
ATOM 655 C C . THR A 1 80 ? -2.821 -15.476 16.527 1.00 95.19 80 THR A C 1
ATOM 657 O O . THR A 1 80 ? -1.768 -16.048 16.839 1.00 95.19 80 THR A O 1
ATOM 660 N N . ILE A 1 81 ? -3.563 -14.800 17.397 1.00 96.19 81 ILE A N 1
ATOM 661 C CA . ILE A 1 81 ? -3.277 -14.731 18.836 1.00 96.19 81 ILE A CA 1
ATOM 662 C C . ILE A 1 81 ? -4.431 -15.344 19.645 1.00 96.19 81 ILE A C 1
ATOM 664 O O . ILE A 1 81 ? -5.471 -15.712 19.090 1.00 96.19 81 ILE A O 1
ATOM 668 N N . CYS A 1 82 ? -4.235 -15.488 20.954 1.00 96.06 82 CYS A N 1
ATOM 669 C CA . CYS A 1 82 ? -5.313 -15.830 21.884 1.00 96.06 82 CYS A CA 1
ATOM 670 C C . CYS A 1 82 ? -5.830 -14.567 22.571 1.00 96.06 82 CYS A C 1
ATOM 672 O O . CYS A 1 82 ? -5.139 -13.553 22.578 1.00 96.06 82 CYS A O 1
ATOM 674 N N . ALA A 1 83 ? -7.055 -14.598 23.089 1.00 95.06 83 ALA A N 1
ATOM 675 C CA . ALA A 1 83 ? -7.628 -13.459 23.787 1.00 95.06 83 ALA A CA 1
ATOM 676 C C . ALA A 1 83 ? -6.881 -13.200 25.103 1.00 95.06 83 ALA A C 1
ATOM 678 O O . ALA A 1 83 ? -6.487 -14.137 25.797 1.00 95.06 83 ALA A O 1
ATOM 679 N N . TYR A 1 84 ? -6.731 -11.924 25.463 1.00 93.94 84 TYR A N 1
ATOM 680 C CA . TYR A 1 84 ? -6.087 -11.515 26.713 1.00 93.94 84 TYR A CA 1
ATOM 681 C C . TYR A 1 84 ? -6.852 -12.033 27.943 1.00 93.94 84 TYR A C 1
ATOM 683 O O . TYR A 1 84 ? -6.282 -12.688 28.812 1.00 93.94 84 TYR A O 1
ATOM 691 N N . ASN A 1 85 ? -8.167 -11.798 27.964 1.00 90.88 85 ASN A N 1
ATOM 692 C CA . ASN A 1 85 ? -9.043 -12.131 29.090 1.00 90.88 85 ASN A CA 1
ATOM 693 C C . ASN A 1 85 ? -9.484 -13.608 29.133 1.00 90.88 85 ASN A C 1
ATOM 695 O O . ASN A 1 85 ? -9.998 -14.064 30.152 1.00 90.88 85 ASN A O 1
ATOM 699 N N . ASP A 1 86 ? -9.298 -14.356 28.043 1.00 92.12 86 ASP A N 1
ATOM 700 C CA . ASP A 1 86 ? -9.631 -15.782 27.953 1.00 92.12 86 ASP A CA 1
ATOM 701 C C . ASP A 1 86 ? -8.553 -16.522 27.143 1.00 92.12 86 ASP A C 1
ATOM 703 O O . ASP A 1 86 ? -8.644 -16.610 25.913 1.00 92.12 86 ASP A O 1
ATOM 707 N N . PRO A 1 87 ? -7.533 -17.084 27.817 1.00 88.69 87 PRO A N 1
ATOM 708 C CA . PRO A 1 87 ? -6.433 -17.773 27.149 1.00 88.69 87 PRO A CA 1
ATOM 709 C C . PRO A 1 87 ? -6.855 -18.991 26.318 1.00 88.69 87 PRO A C 1
ATOM 711 O O . PRO A 1 87 ? -6.080 -19.432 25.469 1.00 88.69 87 PRO A O 1
ATOM 714 N N . PHE A 1 88 ? -8.050 -19.550 26.541 1.00 91.75 88 PHE A N 1
ATOM 715 C CA . PHE A 1 88 ? -8.560 -20.681 25.762 1.00 91.75 88 PHE A CA 1
ATOM 716 C C . PHE A 1 88 ? -9.234 -20.236 24.459 1.00 91.75 88 PHE A C 1
ATOM 718 O O . PHE A 1 88 ? -9.353 -21.032 23.523 1.00 91.75 88 PHE A O 1
ATOM 725 N N . LYS A 1 89 ? -9.621 -18.960 24.351 1.00 93.12 89 LYS A N 1
ATOM 726 C CA . LYS A 1 89 ? -10.145 -18.368 23.120 1.00 93.12 89 LYS A CA 1
ATOM 727 C C . LYS A 1 89 ? -8.995 -17.960 22.199 1.00 93.12 89 LYS A C 1
ATOM 729 O O . LYS A 1 89 ? -8.542 -16.818 22.195 1.00 93.12 89 LYS A O 1
ATOM 734 N N . CYS A 1 90 ? -8.525 -18.912 21.402 1.00 93.19 90 CYS A N 1
ATOM 735 C CA . CYS A 1 90 ? -7.474 -18.708 20.407 1.00 93.19 90 CYS A CA 1
ATOM 736 C C . CYS A 1 90 ? -8.018 -18.565 18.982 1.00 93.19 90 CYS A C 1
ATOM 738 O O . CYS A 1 90 ? -9.185 -18.838 18.714 1.00 93.19 90 CYS A O 1
ATOM 740 N N . GLY A 1 91 ? -7.143 -18.153 18.061 1.00 92.50 91 GLY A N 1
ATOM 741 C CA . GLY A 1 91 ? -7.479 -18.041 16.641 1.00 92.50 91 GLY A CA 1
ATOM 742 C C . GLY A 1 91 ? -7.973 -16.657 16.224 1.00 92.50 91 GLY A C 1
ATOM 743 O O . GLY A 1 91 ? -8.519 -16.534 15.135 1.00 92.50 91 GLY A O 1
ATOM 744 N N . LEU A 1 92 ? -7.774 -15.629 17.060 1.00 94.56 92 LEU A N 1
ATOM 745 C CA . LEU A 1 92 ? -8.108 -14.249 16.705 1.00 94.56 92 LEU A CA 1
ATOM 746 C C . LEU A 1 92 ? -7.196 -13.787 15.567 1.00 94.56 92 LEU A C 1
ATOM 748 O O . LEU A 1 92 ? -5.968 -13.809 15.732 1.00 94.56 92 LEU A O 1
ATOM 752 N N . LYS A 1 93 ? -7.786 -13.394 14.437 1.00 92.19 93 LYS A N 1
ATOM 753 C CA . LYS A 1 93 ? -7.075 -12.913 13.251 1.00 92.19 93 LYS A CA 1
ATOM 754 C C . LYS A 1 93 ? -7.001 -11.394 13.260 1.00 92.19 93 LYS A C 1
ATOM 756 O O . LYS A 1 93 ? -7.757 -10.721 13.959 1.00 92.19 93 LYS A O 1
ATOM 761 N N . LEU A 1 94 ? -6.083 -10.857 12.456 1.00 91.12 94 LEU A N 1
ATOM 762 C CA . LEU A 1 94 ? -5.935 -9.414 12.283 1.00 91.12 94 LEU A CA 1
ATOM 763 C C . LEU A 1 94 ? -7.272 -8.748 11.939 1.00 91.12 94 LEU A C 1
ATOM 765 O O . LEU A 1 94 ? -7.709 -7.852 12.656 1.00 91.12 94 LEU A O 1
ATOM 769 N N . GLU A 1 95 ? -7.922 -9.250 10.890 1.00 86.31 95 GLU A N 1
ATOM 770 C CA . GLU A 1 95 ? -9.251 -8.826 10.469 1.00 86.31 95 GLU A CA 1
ATOM 771 C C . GLU A 1 95 ? -10.269 -9.960 10.691 1.00 86.31 95 GLU A C 1
ATOM 773 O O . GLU A 1 95 ? -9.994 -11.088 10.268 1.00 86.31 95 GLU A O 1
ATOM 778 N N . PRO A 1 96 ? -11.438 -9.678 11.300 1.00 87.44 96 PRO A N 1
ATOM 779 C CA . PRO A 1 96 ? -11.817 -8.405 11.922 1.00 87.44 96 PRO A CA 1
ATOM 780 C C . PRO A 1 96 ? -11.381 -8.280 13.396 1.00 87.44 96 PRO A C 1
ATOM 782 O O . PRO A 1 96 ? -11.434 -7.182 13.951 1.00 87.44 96 PRO A O 1
ATOM 785 N N . GLU A 1 97 ? -11.007 -9.371 14.082 1.00 93.00 97 GLU A N 1
ATOM 786 C CA . GLU A 1 97 ? -11.004 -9.388 15.553 1.00 93.00 97 GLU A CA 1
ATOM 787 C C . GLU A 1 97 ? -9.996 -8.421 16.175 1.00 93.00 97 GLU A C 1
ATOM 789 O O . GLU A 1 97 ? -10.371 -7.612 17.028 1.00 93.00 97 GLU A O 1
ATOM 794 N N . LEU A 1 98 ? -8.723 -8.482 15.772 1.00 93.81 98 LEU A N 1
ATOM 795 C CA . LEU A 1 98 ? -7.700 -7.622 16.373 1.00 93.81 98 LEU A CA 1
ATOM 796 C C . LEU A 1 98 ? -7.902 -6.159 15.993 1.00 93.81 98 LEU A C 1
ATOM 798 O O . LEU A 1 98 ? -7.713 -5.290 16.845 1.00 93.81 98 LEU A O 1
ATOM 802 N N . THR A 1 99 ? -8.329 -5.875 14.763 1.00 91.31 99 THR A N 1
ATOM 803 C CA . THR A 1 99 ? -8.673 -4.516 14.329 1.00 91.31 99 THR A CA 1
ATOM 804 C C . THR A 1 99 ? -9.811 -3.938 15.171 1.00 91.31 99 THR A C 1
ATOM 806 O O . THR A 1 99 ? -9.719 -2.792 15.614 1.00 91.31 99 THR A O 1
ATOM 809 N N . VAL A 1 100 ? -10.839 -4.731 15.494 1.00 91.81 100 VAL A N 1
ATOM 810 C CA . VAL A 1 100 ? -11.932 -4.304 16.384 1.00 91.81 100 VAL A CA 1
ATOM 811 C C . VAL A 1 100 ? -11.441 -4.064 17.812 1.00 91.81 100 VAL A C 1
ATOM 813 O O . VAL A 1 100 ? -11.803 -3.042 18.400 1.00 91.81 100 VAL A O 1
ATOM 816 N N . ILE A 1 101 ? -10.605 -4.951 18.367 1.00 93.44 101 ILE A N 1
ATOM 817 C CA . ILE A 1 101 ? -10.045 -4.770 19.718 1.00 93.44 101 ILE A CA 1
ATOM 818 C C . ILE A 1 101 ? -9.205 -3.490 19.774 1.00 93.44 101 ILE A C 1
ATOM 820 O O . ILE A 1 101 ? -9.453 -2.642 20.628 1.00 93.44 101 ILE A O 1
ATOM 824 N N . MET A 1 102 ? -8.283 -3.297 18.826 1.00 91.94 102 MET A N 1
ATOM 825 C CA . MET A 1 102 ? -7.437 -2.100 18.759 1.00 91.94 102 MET A CA 1
ATOM 826 C C . MET A 1 102 ? -8.234 -0.813 18.519 1.00 91.94 102 MET A C 1
ATOM 828 O O . MET A 1 102 ? -7.771 0.258 18.888 1.00 91.94 102 MET A O 1
ATOM 832 N N . ALA A 1 103 ? -9.411 -0.886 17.893 1.00 89.56 103 ALA A N 1
ATOM 833 C CA . ALA A 1 103 ? -10.260 0.281 17.674 1.00 89.56 103 ALA A CA 1
ATOM 834 C C . ALA A 1 103 ? -11.105 0.643 18.906 1.00 89.56 103 ALA A C 1
ATOM 836 O O . ALA A 1 103 ? -11.286 1.823 19.218 1.00 89.56 103 ALA A O 1
ATOM 837 N N . ARG A 1 104 ? -11.657 -0.361 19.598 1.00 88.62 104 ARG A N 1
ATOM 838 C CA . ARG A 1 104 ? -12.713 -0.167 20.606 1.00 88.62 104 ARG A CA 1
ATOM 839 C C . ARG A 1 104 ? -12.259 -0.354 22.044 1.00 88.62 104 ARG A C 1
ATOM 841 O O . ARG A 1 104 ? -12.857 0.259 22.925 1.00 88.62 104 ARG A O 1
ATOM 848 N N . SER A 1 105 ? -11.248 -1.182 22.298 1.00 90.25 105 SER A N 1
ATOM 849 C CA . SER A 1 105 ? -10.781 -1.398 23.663 1.00 90.25 105 SER A CA 1
ATOM 850 C C . SER A 1 105 ? -10.214 -0.104 24.242 1.00 90.25 105 SER A C 1
ATOM 852 O O . SER A 1 105 ? -9.674 0.753 23.534 1.00 90.25 105 SER A O 1
ATOM 854 N N . ARG A 1 106 ? -10.417 0.066 25.544 1.00 87.75 106 ARG A N 1
ATOM 855 C CA . ARG A 1 106 ? -9.875 1.167 26.347 1.00 87.75 106 ARG A CA 1
ATOM 856 C C . ARG A 1 106 ? -9.045 0.641 27.520 1.00 87.75 106 ARG A C 1
ATOM 858 O O . ARG A 1 106 ? -8.676 1.411 28.399 1.00 87.75 106 ARG A O 1
ATOM 865 N N . ASP A 1 107 ? -8.776 -0.662 27.523 1.00 90.69 107 ASP A N 1
ATOM 866 C CA . ASP A 1 107 ? -7.910 -1.326 28.484 1.00 90.69 107 ASP A CA 1
ATOM 867 C C . ASP A 1 107 ? -6.475 -1.322 27.947 1.00 90.69 107 ASP A C 1
ATOM 869 O O . ASP A 1 107 ? -6.183 -1.877 26.885 1.00 90.69 107 ASP A O 1
ATOM 873 N N . TRP A 1 108 ? -5.580 -0.661 28.677 1.00 88.94 108 TRP A N 1
ATOM 874 C CA . TRP A 1 108 ? -4.178 -0.557 28.295 1.00 88.94 108 TRP A CA 1
ATOM 875 C C . TRP A 1 108 ? -3.486 -1.923 28.250 1.00 88.94 108 TRP A C 1
ATOM 877 O O . TRP A 1 108 ? -2.714 -2.174 27.321 1.00 88.94 108 TRP A O 1
ATOM 887 N N . ASP A 1 109 ? -3.780 -2.814 29.201 1.00 92.12 109 ASP A N 1
ATOM 888 C CA . ASP A 1 109 ? -3.137 -4.127 29.280 1.00 92.12 109 ASP A CA 1
ATOM 889 C C . ASP A 1 109 ? -3.557 -5.002 28.092 1.00 92.12 109 ASP A C 1
ATOM 891 O O . ASP A 1 109 ? -2.712 -5.636 27.451 1.00 92.12 109 ASP A O 1
ATOM 895 N N . GLU A 1 110 ? -4.846 -4.974 27.732 1.00 93.31 110 GLU A N 1
ATOM 896 C CA . GLU A 1 110 ? -5.367 -5.682 26.559 1.00 93.31 110 GLU A CA 1
ATOM 897 C C . GLU A 1 110 ? -4.752 -5.143 25.261 1.00 93.31 110 GLU A C 1
ATOM 899 O O . GLU A 1 110 ? -4.267 -5.918 24.431 1.00 93.31 110 GLU A O 1
ATOM 904 N N . LEU A 1 111 ? -4.713 -3.819 25.087 1.00 92.88 111 LEU A N 1
ATOM 905 C CA . LEU A 1 111 ? -4.150 -3.190 23.891 1.00 92.88 111 LEU A CA 1
ATOM 906 C C . LEU A 1 111 ? -2.650 -3.473 23.749 1.00 92.88 111 LEU A C 1
ATOM 908 O O . LEU A 1 111 ? -2.190 -3.829 22.660 1.00 92.88 111 LEU A O 1
ATOM 912 N N . GLN A 1 112 ? -1.884 -3.365 24.838 1.00 93.19 112 GLN A N 1
ATOM 913 C CA . GLN A 1 112 ? -0.460 -3.691 24.838 1.00 93.19 112 GLN A CA 1
ATOM 914 C C . GLN A 1 112 ? -0.234 -5.171 24.512 1.00 93.19 112 GLN A C 1
ATOM 916 O O . GLN A 1 112 ? 0.650 -5.495 23.709 1.00 93.19 112 GLN A O 1
ATOM 921 N N . TYR A 1 113 ? -1.020 -6.070 25.113 1.00 95.38 113 TYR A N 1
ATOM 922 C CA . TYR A 1 113 ? -0.946 -7.505 24.852 1.00 95.38 113 TYR A CA 1
ATOM 923 C C . TYR A 1 113 ? -1.190 -7.807 23.371 1.00 95.38 113 TYR A C 1
ATOM 925 O O . TYR A 1 113 ? -0.351 -8.444 22.731 1.00 95.38 113 TYR A O 1
ATOM 933 N N . VAL A 1 114 ? -2.287 -7.297 22.802 1.00 95.44 114 VAL A N 1
ATOM 934 C CA . VAL A 1 114 ? -2.651 -7.513 21.395 1.00 95.44 114 VAL A CA 1
ATOM 935 C C . VAL A 1 114 ? -1.574 -6.965 20.460 1.00 95.44 114 VAL A C 1
ATOM 937 O O . VAL A 1 114 ? -1.124 -7.669 19.554 1.00 95.44 114 VAL A O 1
ATOM 940 N N . TRP A 1 115 ? -1.100 -5.741 20.707 1.00 94.81 115 TRP A N 1
ATOM 941 C CA . TRP A 1 115 ? -0.051 -5.097 19.914 1.00 94.81 115 TRP A CA 1
ATOM 942 C C . TRP A 1 115 ? 1.256 -5.901 19.911 1.00 94.81 115 TRP A C 1
ATOM 944 O O . TRP A 1 115 ? 1.908 -6.035 18.8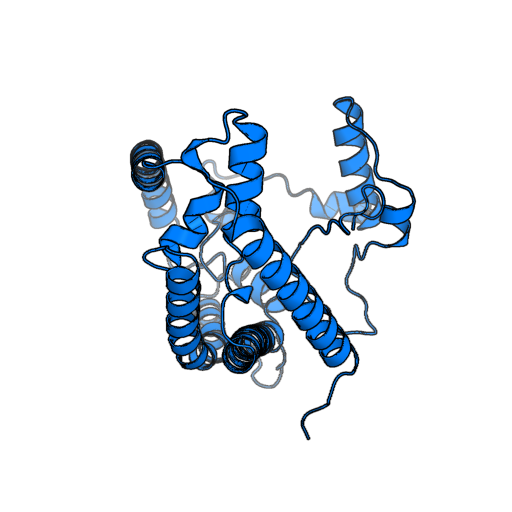65 1.00 94.81 115 TRP A O 1
ATOM 954 N N . THR A 1 116 ? 1.629 -6.442 21.075 1.00 95.44 116 THR A N 1
ATOM 955 C CA . THR A 1 116 ? 2.878 -7.185 21.285 1.00 95.44 116 THR A CA 1
ATOM 956 C C . THR A 1 116 ? 2.791 -8.589 20.708 1.00 95.44 116 THR A C 1
ATOM 958 O O . THR A 1 116 ? 3.668 -8.999 19.944 1.00 95.44 116 THR A O 1
ATOM 961 N N . GLU A 1 117 ? 1.727 -9.330 21.019 1.00 96.06 117 GLU A N 1
ATOM 962 C CA . GLU A 1 117 ? 1.552 -10.692 20.524 1.00 96.06 117 GLU A CA 1
ATOM 963 C C . GLU A 1 117 ? 1.361 -10.717 19.012 1.00 96.06 117 GLU A C 1
ATOM 965 O O . GLU A 1 117 ? 1.935 -11.589 18.361 1.00 96.06 117 GLU A O 1
ATOM 970 N N . TRP A 1 118 ? 0.672 -9.733 18.422 1.00 95.88 118 TRP A N 1
ATOM 971 C CA . TRP A 1 118 ? 0.599 -9.615 16.967 1.00 95.88 118 TRP A CA 1
ATOM 972 C C . TRP A 1 118 ? 1.997 -9.539 16.344 1.00 95.88 118 TRP A C 1
ATOM 974 O O . TRP A 1 118 ? 2.330 -10.339 15.468 1.00 95.88 118 TRP A O 1
ATOM 984 N N . ARG A 1 119 ? 2.861 -8.646 16.844 1.00 96.00 119 ARG A N 1
ATOM 985 C CA . ARG A 1 119 ? 4.250 -8.485 16.367 1.00 96.00 119 ARG A CA 1
ATOM 986 C C . ARG A 1 119 ? 5.105 -9.725 16.602 1.00 96.00 119 ARG A C 1
ATOM 988 O O . ARG A 1 119 ? 5.948 -10.056 15.769 1.00 96.00 119 ARG A O 1
ATOM 995 N N . ARG A 1 120 ? 4.869 -10.440 17.703 1.00 96.56 120 ARG A N 1
ATOM 996 C CA . ARG A 1 120 ? 5.553 -11.699 18.012 1.00 96.56 120 ARG A CA 1
ATOM 997 C C . ARG A 1 120 ? 5.137 -12.827 17.069 1.00 96.56 120 ARG A C 1
ATOM 999 O O . ARG A 1 120 ? 5.977 -13.606 16.628 1.00 96.56 120 ARG A O 1
ATOM 1006 N N . LYS A 1 121 ? 3.844 -12.946 16.756 1.00 95.69 121 LYS A N 1
ATOM 1007 C CA . LYS A 1 121 ? 3.317 -14.029 15.909 1.00 95.69 121 LYS A CA 1
ATOM 1008 C C . LYS A 1 121 ? 3.525 -13.786 14.416 1.00 95.69 121 LYS A C 1
ATOM 1010 O O . LYS A 1 121 ? 3.661 -14.777 13.697 1.00 95.69 121 LYS A O 1
ATOM 1015 N N . SER A 1 122 ? 3.594 -12.523 13.990 1.00 94.31 122 SER A N 1
ATOM 1016 C CA . SER A 1 122 ? 3.859 -12.106 12.607 1.00 94.31 122 SER A CA 1
ATOM 1017 C C . SER A 1 122 ? 5.313 -11.642 12.419 1.00 94.31 122 SER A C 1
ATOM 1019 O O . SER A 1 122 ? 6.164 -12.422 11.993 1.00 94.31 122 SER A O 1
ATOM 1021 N N . GLY A 1 123 ? 5.628 -10.398 12.790 1.00 94.31 123 GLY A N 1
ATOM 1022 C CA . GLY A 1 123 ? 6.886 -9.705 12.497 1.00 94.31 123 GLY A CA 1
ATOM 1023 C C . GLY A 1 123 ? 8.157 -10.467 12.878 1.00 94.31 123 GLY A C 1
ATOM 1024 O O . GLY A 1 123 ? 9.091 -10.521 12.080 1.00 94.31 123 GLY A O 1
ATOM 1025 N N . GLN A 1 124 ? 8.191 -11.125 14.043 1.00 95.56 124 GLN A N 1
ATOM 1026 C CA . GLN A 1 124 ? 9.365 -11.907 14.460 1.00 95.56 124 GLN A CA 1
ATOM 1027 C C . GLN A 1 124 ? 9.703 -13.038 13.476 1.00 95.56 124 GLN A C 1
ATOM 1029 O O . GLN A 1 124 ? 10.876 -13.312 13.243 1.00 95.56 124 GLN A O 1
ATOM 1034 N N . LYS A 1 125 ? 8.691 -13.677 12.881 1.00 95.44 125 LYS A N 1
ATOM 1035 C CA . LYS A 1 125 ? 8.874 -14.752 11.896 1.00 95.44 125 LYS A CA 1
ATOM 1036 C C . LYS A 1 125 ? 9.230 -14.225 10.503 1.00 95.44 125 LYS A C 1
ATOM 1038 O O . LYS A 1 125 ? 9.808 -14.959 9.710 1.00 95.44 125 LYS A O 1
ATOM 1043 N N . ILE A 1 126 ? 8.873 -12.975 10.204 1.00 97.19 126 ILE A N 1
ATOM 1044 C CA . ILE A 1 126 ? 9.126 -12.327 8.909 1.00 97.19 126 ILE A CA 1
ATOM 1045 C C . ILE A 1 126 ? 10.560 -11.797 8.811 1.00 97.19 126 ILE A C 1
ATOM 1047 O O . ILE A 1 126 ? 11.097 -11.733 7.710 1.00 97.19 126 ILE A O 1
ATOM 1051 N N . ARG A 1 127 ? 11.200 -11.452 9.935 1.00 97.00 127 ARG A N 1
ATOM 1052 C CA . ARG A 1 127 ? 12.520 -10.800 9.968 1.00 97.00 127 ARG A CA 1
ATOM 1053 C C . ARG A 1 127 ? 13.554 -11.444 9.034 1.00 97.00 127 ARG A C 1
ATOM 1055 O O . ARG A 1 127 ? 14.044 -10.773 8.130 1.00 97.00 127 ARG A O 1
ATOM 1062 N N . ASP A 1 128 ? 13.855 -12.726 9.228 1.00 97.44 128 ASP A N 1
ATOM 1063 C CA . ASP A 1 128 ? 14.917 -13.410 8.476 1.00 97.44 128 ASP A CA 1
ATOM 1064 C C . ASP A 1 128 ? 14.567 -13.559 6.985 1.00 97.44 128 ASP A C 1
ATOM 1066 O O . ASP A 1 128 ? 15.447 -13.586 6.122 1.00 97.44 128 ASP A O 1
ATOM 1070 N N . LEU A 1 129 ? 13.272 -13.658 6.663 1.00 97.75 129 LEU A N 1
ATOM 1071 C CA . LEU A 1 129 ? 12.781 -13.693 5.283 1.00 97.75 129 LEU A CA 1
ATOM 1072 C C . LEU A 1 129 ? 12.945 -12.323 4.615 1.00 97.75 129 LEU A C 1
ATOM 1074 O O . LEU A 1 129 ? 13.347 -12.245 3.454 1.00 97.75 129 LEU A O 1
ATOM 1078 N N . TYR A 1 130 ? 12.674 -11.250 5.359 1.00 97.94 130 TYR A N 1
ATOM 1079 C CA . TYR A 1 130 ? 12.776 -9.877 4.882 1.00 97.94 130 TYR A CA 1
ATOM 1080 C C . TYR A 1 130 ? 14.225 -9.478 4.594 1.00 97.94 130 TYR A C 1
ATOM 1082 O O . TYR A 1 130 ? 14.496 -8.892 3.550 1.00 97.94 130 TYR A O 1
ATOM 1090 N N . GLU A 1 131 ? 15.171 -9.853 5.462 1.00 98.12 131 GLU A N 1
ATOM 1091 C CA . GLU A 1 131 ? 16.608 -9.627 5.233 1.00 98.12 131 GLU A CA 1
ATOM 1092 C C . GLU A 1 131 ? 17.058 -10.263 3.900 1.00 98.12 131 GLU A C 1
ATOM 1094 O O . GLU A 1 131 ? 17.650 -9.596 3.050 1.00 98.12 131 GLU A O 1
ATOM 1099 N N . GLN A 1 132 ? 16.662 -11.514 3.643 1.00 97.88 132 GLN A N 1
ATOM 1100 C CA . GLN A 1 132 ? 16.948 -12.196 2.373 1.00 97.88 132 GLN A CA 1
ATOM 1101 C C . GLN A 1 132 ? 16.236 -11.561 1.169 1.00 97.88 132 GLN A C 1
ATOM 1103 O O . GLN A 1 132 ? 16.792 -11.521 0.066 1.00 97.88 132 GLN A O 1
ATOM 1108 N N . LEU A 1 133 ? 15.002 -11.079 1.353 1.00 97.75 133 LEU A N 1
ATOM 1109 C CA . LEU A 1 133 ? 14.256 -10.399 0.298 1.00 97.75 133 LEU A CA 1
ATOM 1110 C C . LEU A 1 133 ? 14.957 -9.100 -0.112 1.00 97.75 133 LEU A C 1
ATOM 1112 O O . LEU A 1 133 ? 15.037 -8.816 -1.307 1.00 97.75 133 LEU A O 1
ATOM 1116 N N . VAL A 1 134 ? 15.477 -8.325 0.843 1.00 98.25 134 VAL A N 1
ATOM 1117 C CA . VAL A 1 134 ? 16.207 -7.076 0.572 1.00 98.25 134 VAL A CA 1
ATOM 1118 C C . VAL A 1 134 ? 17.435 -7.344 -0.300 1.00 98.25 134 VAL A C 1
ATOM 1120 O O . VAL A 1 134 ? 17.640 -6.650 -1.299 1.00 98.25 134 VAL A O 1
ATOM 1123 N N . ASP A 1 135 ? 18.205 -8.389 0.007 1.00 98.12 135 ASP A N 1
ATOM 1124 C CA . ASP A 1 135 ? 19.379 -8.770 -0.785 1.00 98.12 135 ASP A CA 1
ATOM 1125 C C . ASP A 1 135 ? 19.015 -9.131 -2.229 1.00 98.12 135 ASP A C 1
ATOM 1127 O O . ASP A 1 135 ? 19.652 -8.654 -3.174 1.00 98.12 135 ASP A O 1
ATOM 1131 N N . LEU A 1 136 ? 17.977 -9.950 -2.424 1.00 98.06 136 LEU A N 1
ATOM 1132 C CA . LEU A 1 136 ? 17.523 -10.339 -3.761 1.00 98.06 136 LEU A CA 1
ATOM 1133 C C . LEU A 1 136 ? 16.893 -9.169 -4.523 1.00 98.06 136 LEU A C 1
ATOM 1135 O O . LEU A 1 136 ? 17.107 -9.045 -5.729 1.00 98.06 136 LEU A O 1
ATOM 1139 N N . SER A 1 137 ? 16.169 -8.286 -3.834 1.00 98.00 137 SER A N 1
ATOM 1140 C CA . SER A 1 137 ? 15.577 -7.082 -4.430 1.00 98.00 137 SER A CA 1
ATOM 1141 C C . SER A 1 137 ? 16.664 -6.136 -4.942 1.00 98.00 137 SER A C 1
ATOM 1143 O O . SER A 1 137 ? 16.602 -5.671 -6.080 1.00 98.00 137 SER A O 1
ATOM 1145 N N . ASN A 1 138 ? 17.728 -5.929 -4.160 1.00 98.44 138 ASN A N 1
ATOM 1146 C CA . ASN A 1 138 ? 18.859 -5.099 -4.575 1.00 98.44 138 ASN A CA 1
ATOM 1147 C C . ASN A 1 138 ? 19.662 -5.737 -5.715 1.00 98.44 138 ASN A C 1
ATOM 1149 O O . ASN A 1 138 ? 20.144 -5.027 -6.598 1.00 98.44 138 ASN A O 1
ATOM 1153 N N . GLN A 1 139 ? 19.793 -7.067 -5.741 1.00 98.12 139 GLN A N 1
ATOM 1154 C CA . GLN A 1 139 ? 20.362 -7.769 -6.895 1.00 98.12 139 GLN A CA 1
ATOM 1155 C C . GLN A 1 139 ? 19.508 -7.564 -8.153 1.00 98.12 139 GLN A C 1
ATOM 1157 O O . GLN A 1 139 ? 20.053 -7.262 -9.214 1.00 98.12 139 GLN A O 1
ATOM 1162 N N . ALA A 1 140 ? 18.180 -7.661 -8.042 1.00 97.75 140 ALA A N 1
ATOM 1163 C CA . ALA A 1 140 ? 17.269 -7.408 -9.155 1.00 97.75 140 ALA A CA 1
ATOM 1164 C C . ALA A 1 140 ? 17.374 -5.967 -9.677 1.00 97.75 140 ALA A C 1
ATOM 1166 O O . ALA A 1 140 ? 17.431 -5.763 -10.889 1.00 97.75 140 ALA A O 1
ATOM 1167 N N . ALA A 1 141 ? 17.445 -4.973 -8.788 1.00 97.94 141 ALA A N 1
ATOM 1168 C CA . ALA A 1 141 ? 17.618 -3.572 -9.170 1.00 97.94 141 ALA A CA 1
ATOM 1169 C C . ALA A 1 141 ? 18.908 -3.356 -9.981 1.00 97.94 141 ALA A C 1
ATOM 1171 O O . ALA A 1 141 ? 18.863 -2.795 -11.077 1.00 97.94 141 ALA A O 1
ATOM 1172 N N . LYS A 1 142 ? 20.034 -3.920 -9.525 1.00 97.94 142 LYS A N 1
ATOM 1173 C CA . LYS A 1 142 ? 21.321 -3.853 -10.241 1.00 97.94 142 LYS A CA 1
ATOM 1174 C C . LYS A 1 142 ? 21.264 -4.484 -11.632 1.00 97.94 142 LYS A C 1
ATOM 1176 O O . LYS A 1 142 ? 21.812 -3.925 -12.576 1.00 97.94 142 LYS A O 1
ATOM 1181 N N . LEU A 1 143 ? 20.546 -5.598 -11.798 1.00 96.81 143 LEU A N 1
ATOM 1182 C CA . LEU A 1 143 ? 20.323 -6.236 -13.110 1.00 96.81 143 LEU A CA 1
ATOM 1183 C C . LEU A 1 143 ? 19.418 -5.415 -14.053 1.00 96.81 143 LEU A C 1
ATOM 1185 O O . LEU A 1 143 ? 19.306 -5.716 -15.248 1.00 96.81 143 LEU A O 1
ATOM 1189 N N . ASN A 1 144 ? 18.762 -4.380 -13.532 1.00 95.62 144 ASN A N 1
ATOM 1190 C CA . ASN A 1 144 ? 18.018 -3.385 -14.298 1.00 95.62 144 ASN A CA 1
ATOM 1191 C C . ASN A 1 144 ? 18.785 -2.063 -14.463 1.00 95.62 144 ASN A C 1
ATOM 1193 O O . ASN A 1 144 ? 18.191 -1.085 -14.899 1.00 95.62 144 ASN A O 1
ATOM 1197 N N . ASN A 1 145 ? 20.094 -2.044 -14.182 1.00 94.81 145 ASN A N 1
ATOM 1198 C CA . ASN A 1 145 ? 20.946 -0.849 -14.225 1.00 94.81 145 ASN A CA 1
ATOM 1199 C C . ASN A 1 145 ? 20.503 0.256 -13.251 1.00 94.81 145 ASN A C 1
ATOM 1201 O O . ASN A 1 145 ? 20.670 1.436 -13.540 1.00 94.81 145 ASN A O 1
ATOM 1205 N N . LEU A 1 146 ? 19.949 -0.137 -12.104 1.00 95.88 146 LEU A N 1
ATOM 1206 C CA . LEU A 1 146 ? 19.574 0.755 -11.010 1.00 95.88 146 LEU A CA 1
ATOM 1207 C C . LEU A 1 146 ? 20.471 0.478 -9.798 1.00 95.88 146 LEU A C 1
ATOM 1209 O O . LEU A 1 146 ? 20.978 -0.632 -9.616 1.00 95.88 146 LEU A O 1
ATOM 1213 N N . LYS A 1 147 ? 20.677 1.482 -8.955 1.00 96.25 147 LYS A N 1
ATOM 1214 C CA . LYS A 1 147 ? 21.539 1.436 -7.773 1.00 96.25 147 LYS A CA 1
ATOM 1215 C C . LYS A 1 147 ? 21.037 0.436 -6.737 1.00 96.25 147 LYS A C 1
ATOM 1217 O O . LYS A 1 147 ? 21.819 -0.367 -6.219 1.00 96.25 147 LYS A O 1
ATOM 1222 N N . ASP A 1 148 ? 19.749 0.508 -6.423 1.00 97.19 148 ASP A N 1
ATOM 1223 C CA . ASP A 1 148 ? 19.100 -0.266 -5.372 1.00 97.19 148 ASP A CA 1
ATOM 1224 C C . ASP A 1 148 ? 17.580 -0.350 -5.585 1.00 97.19 148 ASP A C 1
ATOM 1226 O O . ASP A 1 148 ? 17.011 0.197 -6.534 1.00 97.19 148 ASP A O 1
ATOM 1230 N N . THR A 1 149 ? 16.918 -1.090 -4.699 1.00 97.19 149 THR A N 1
ATOM 1231 C CA . THR A 1 149 ? 15.463 -1.285 -4.744 1.00 97.19 149 THR A CA 1
ATOM 1232 C C . THR A 1 149 ? 14.6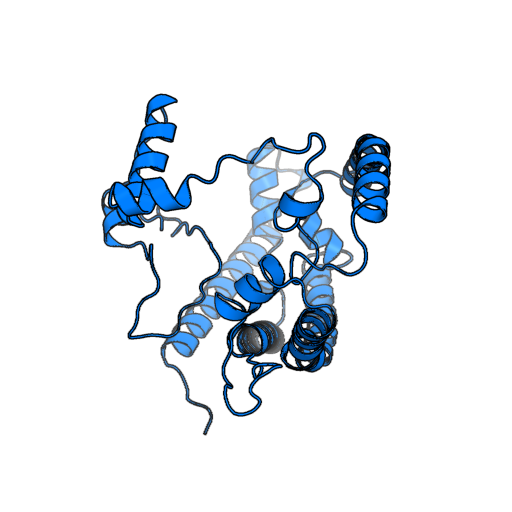95 0.030 -4.599 1.00 97.19 149 THR A C 1
ATOM 1234 O O . THR A 1 149 ? 13.626 0.166 -5.188 1.00 97.19 149 THR A O 1
ATOM 1237 N N . ALA A 1 150 ? 15.226 1.008 -3.856 1.00 95.94 150 ALA A N 1
ATOM 1238 C CA . ALA A 1 150 ? 14.552 2.288 -3.669 1.00 95.94 150 ALA A CA 1
ATOM 1239 C C . ALA A 1 150 ? 14.507 3.074 -4.985 1.00 95.94 150 ALA A C 1
ATOM 1241 O O . ALA A 1 150 ? 13.454 3.592 -5.344 1.00 95.94 150 ALA A O 1
ATOM 1242 N N . GLU A 1 151 ? 15.602 3.099 -5.750 1.00 95.56 151 GLU A N 1
ATOM 1243 C CA . GLU A 1 151 ? 15.602 3.701 -7.090 1.00 95.56 151 GLU A CA 1
ATOM 1244 C C . GLU A 1 151 ? 14.616 2.996 -8.034 1.00 95.56 151 GLU A C 1
ATOM 1246 O O . GLU A 1 151 ? 13.872 3.656 -8.756 1.00 95.56 151 GLU A O 1
ATOM 1251 N N . TYR A 1 152 ? 14.529 1.663 -7.973 1.00 96.12 152 TYR A N 1
ATOM 1252 C CA . TYR A 1 152 ? 13.528 0.908 -8.735 1.00 96.12 152 TYR A CA 1
ATOM 1253 C C . TYR A 1 152 ? 12.084 1.252 -8.352 1.00 96.12 152 TYR A C 1
ATOM 1255 O O . TYR A 1 152 ? 11.226 1.331 -9.228 1.00 96.12 152 TYR A O 1
ATOM 1263 N N . TRP A 1 153 ? 11.790 1.491 -7.075 1.00 96.12 153 TRP A N 1
ATOM 1264 C CA . TRP A 1 153 ? 10.452 1.914 -6.647 1.00 96.12 153 TRP A CA 1
ATOM 1265 C C . TRP A 1 153 ? 10.127 3.360 -7.016 1.00 96.12 153 TRP A C 1
ATOM 1267 O O . TRP A 1 153 ? 8.966 3.671 -7.268 1.00 96.12 153 TRP A O 1
ATOM 1277 N N . MET A 1 154 ? 11.131 4.233 -7.080 1.00 95.62 154 MET A N 1
ATOM 1278 C CA . MET A 1 154 ? 10.956 5.624 -7.506 1.00 95.62 154 MET A CA 1
ATOM 1279 C C . MET A 1 154 ? 10.878 5.770 -9.033 1.00 95.62 154 MET A C 1
ATOM 1281 O O . MET A 1 154 ? 10.311 6.744 -9.520 1.00 95.62 154 MET A O 1
ATOM 1285 N N . PHE A 1 155 ? 11.380 4.792 -9.794 1.00 94.00 155 PHE A N 1
ATOM 1286 C CA . PHE A 1 155 ? 11.409 4.804 -11.261 1.00 94.00 155 PHE A CA 1
ATOM 1287 C C . PHE A 1 155 ? 10.080 5.217 -11.933 1.00 94.00 155 PHE A C 1
ATOM 1289 O O . PHE A 1 155 ? 10.124 6.059 -12.830 1.00 94.00 155 PHE A O 1
ATOM 1296 N N . PRO A 1 156 ? 8.892 4.715 -11.529 1.00 94.50 156 PRO A N 1
ATOM 1297 C CA . PRO A 1 156 ? 7.641 5.070 -12.202 1.00 94.50 156 PRO A CA 1
ATOM 1298 C C . PRO A 1 156 ? 7.238 6.545 -12.073 1.00 94.50 156 PRO A C 1
ATOM 1300 O O . PRO A 1 156 ? 6.499 7.039 -12.928 1.00 94.50 156 PRO A O 1
ATOM 1303 N N . TYR A 1 157 ? 7.715 7.234 -11.029 1.00 94.56 157 TYR A N 1
ATOM 1304 C CA . TYR A 1 157 ? 7.427 8.649 -10.784 1.00 94.56 157 TYR A CA 1
ATOM 1305 C C . TYR A 1 157 ? 8.167 9.574 -11.751 1.00 94.56 157 TYR A C 1
ATOM 1307 O O . TYR A 1 157 ? 7.742 10.713 -11.915 1.00 94.56 157 TYR A O 1
ATOM 1315 N N . ASP A 1 158 ? 9.233 9.087 -12.403 1.00 90.69 158 ASP A N 1
ATOM 1316 C CA . ASP A 1 158 ? 9.998 9.816 -13.424 1.00 90.69 158 ASP A CA 1
ATOM 1317 C C . ASP A 1 158 ? 10.405 11.237 -12.980 1.00 90.69 158 ASP A C 1
ATOM 1319 O O . ASP A 1 158 ? 10.391 12.189 -13.757 1.00 90.69 158 ASP A O 1
ATOM 1323 N N . SER A 1 159 ? 10.733 11.380 -11.691 1.00 93.81 159 SER A N 1
ATOM 1324 C CA . SER A 1 159 ? 11.190 12.631 -11.090 1.00 93.81 159 SER A CA 1
ATOM 1325 C C . SER A 1 159 ? 12.575 12.425 -10.469 1.00 93.81 159 SER A C 1
ATOM 1327 O O . SER A 1 159 ? 12.719 11.608 -9.553 1.00 93.81 159 SER A O 1
ATOM 1329 N N . PRO A 1 160 ? 13.607 13.166 -10.919 1.00 92.00 160 PRO A N 1
ATOM 1330 C CA . PRO A 1 160 ? 14.940 13.096 -10.325 1.00 92.00 160 PRO A CA 1
ATOM 1331 C C . PRO A 1 160 ? 14.986 13.691 -8.909 1.00 92.00 160 PRO A C 1
ATOM 1333 O O . PRO A 1 160 ? 15.907 13.388 -8.152 1.00 92.00 160 PRO A O 1
ATOM 1336 N N . THR A 1 161 ? 14.008 14.525 -8.543 1.00 95.69 161 THR A N 1
ATOM 1337 C CA . THR A 1 161 ? 13.913 15.191 -7.236 1.00 95.69 161 THR A CA 1
ATOM 1338 C C . THR A 1 161 ? 12.843 14.592 -6.338 1.00 95.69 161 THR A C 1
ATOM 1340 O O . THR A 1 161 ? 12.654 15.107 -5.246 1.00 95.69 161 THR A O 1
ATOM 1343 N N . PHE A 1 162 ? 12.213 13.473 -6.723 1.00 95.88 162 PHE A N 1
ATOM 1344 C CA . PHE A 1 162 ? 11.063 12.886 -6.021 1.00 95.88 162 PHE A CA 1
ATOM 1345 C C . PHE A 1 162 ? 11.211 12.853 -4.494 1.00 95.88 162 PHE A C 1
ATOM 1347 O O . PHE A 1 162 ? 10.290 13.194 -3.760 1.00 95.88 162 PHE A O 1
ATOM 1354 N N . ARG A 1 163 ? 12.392 12.467 -4.001 1.00 95.06 163 ARG A N 1
ATOM 1355 C CA . ARG A 1 163 ? 12.676 12.438 -2.564 1.00 95.06 163 ARG A CA 1
ATOM 1356 C C . ARG A 1 163 ? 12.611 13.825 -1.916 1.00 95.06 163 ARG A C 1
ATOM 1358 O O . ARG A 1 163 ? 12.035 13.942 -0.842 1.00 95.06 163 ARG A O 1
ATOM 1365 N N . PHE A 1 164 ? 13.205 14.833 -2.547 1.00 97.06 164 PHE A N 1
ATOM 1366 C CA . PHE A 1 164 ? 13.162 16.211 -2.062 1.00 97.06 164 PHE A CA 1
ATOM 1367 C C . PHE A 1 164 ? 11.742 16.769 -2.145 1.00 97.06 164 PHE A C 1
ATOM 1369 O O . PHE A 1 164 ? 11.281 17.346 -1.174 1.00 97.06 164 PHE A O 1
ATOM 1376 N N . ASP A 1 165 ? 11.013 16.485 -3.229 1.00 96.81 165 ASP A N 1
ATOM 1377 C CA . ASP A 1 165 ? 9.616 16.906 -3.381 1.00 96.81 165 ASP A CA 1
ATOM 1378 C C . ASP A 1 165 ? 8.744 16.363 -2.222 1.00 96.81 165 ASP A C 1
ATOM 1380 O O . ASP A 1 165 ? 7.903 17.070 -1.670 1.00 96.81 165 ASP A O 1
ATOM 1384 N N . VAL A 1 166 ? 8.967 15.108 -1.805 1.00 97.06 166 VAL A N 1
ATOM 1385 C CA . VAL A 1 166 ? 8.283 14.496 -0.649 1.00 97.06 166 VAL A CA 1
ATOM 1386 C C . VAL A 1 166 ? 8.733 15.110 0.683 1.00 97.06 166 VAL A C 1
ATOM 1388 O O . VAL A 1 166 ? 7.901 15.309 1.569 1.00 97.06 166 VAL A O 1
ATOM 1391 N N . GLU A 1 167 ? 10.027 15.396 0.846 1.00 97.56 167 GLU A N 1
ATOM 1392 C CA . GLU A 1 167 ? 10.572 16.055 2.042 1.00 97.56 167 GLU A CA 1
ATOM 1393 C C . GLU A 1 167 ? 10.017 17.487 2.196 1.00 97.56 167 GLU A C 1
ATOM 1395 O O . GLU A 1 167 ? 9.613 17.863 3.298 1.00 97.56 167 GLU A O 1
ATOM 1400 N N . ASP A 1 168 ? 9.892 18.241 1.103 1.00 98.19 168 ASP A N 1
ATOM 1401 C CA . ASP A 1 168 ? 9.321 19.592 1.086 1.00 98.19 168 ASP A CA 1
ATOM 1402 C C . ASP A 1 168 ? 7.838 19.575 1.488 1.00 98.19 168 ASP A C 1
ATOM 1404 O O . ASP A 1 168 ? 7.426 20.302 2.395 1.00 98.19 168 ASP A O 1
ATOM 1408 N N . VAL A 1 169 ? 7.040 18.674 0.899 1.00 98.19 169 VAL A N 1
ATOM 1409 C CA . VAL A 1 169 ? 5.627 18.490 1.282 1.00 98.19 169 VAL A CA 1
ATOM 1410 C C . VAL A 1 169 ? 5.498 18.094 2.755 1.00 98.19 169 VAL A C 1
ATOM 1412 O O . VAL A 1 169 ? 4.582 18.546 3.446 1.00 98.19 169 VAL A O 1
ATOM 1415 N N . TRP A 1 170 ? 6.407 17.265 3.276 1.00 98.12 170 TRP A N 1
ATOM 1416 C CA . TRP A 1 170 ? 6.403 16.916 4.695 1.00 98.12 170 TRP A CA 1
ATOM 1417 C C . TRP A 1 170 ? 6.647 18.136 5.588 1.00 98.12 170 TRP A C 1
ATOM 1419 O O . TRP A 1 170 ? 5.928 18.305 6.574 1.00 98.12 170 TRP A O 1
ATOM 1429 N N . GLU A 1 171 ? 7.601 19.006 5.254 1.00 98.50 171 GLU A N 1
ATOM 1430 C CA . GLU A 1 171 ? 7.854 20.225 6.031 1.00 98.50 171 GLU A CA 1
ATOM 1431 C C . GLU A 1 171 ? 6.671 21.209 5.985 1.00 98.50 171 GLU A C 1
ATOM 1433 O O . GLU A 1 171 ? 6.412 21.884 6.981 1.00 98.50 171 GLU A O 1
ATOM 1438 N N . GLU A 1 172 ? 5.880 21.232 4.907 1.00 98.44 172 GLU A N 1
ATOM 1439 C CA . GLU A 1 172 ? 4.621 21.992 4.853 1.00 98.44 172 GLU A CA 1
ATOM 1440 C C . GLU A 1 172 ? 3.523 21.405 5.763 1.00 98.44 172 GLU A C 1
ATOM 1442 O O . GLU A 1 172 ? 2.777 22.145 6.410 1.00 98.44 172 GLU A O 1
ATOM 1447 N N . VAL A 1 173 ? 3.420 20.074 5.850 1.00 98.31 173 VAL A N 1
ATOM 1448 C CA . VAL A 1 173 ? 2.408 19.370 6.668 1.00 98.31 173 VAL A CA 1
ATOM 1449 C C . VAL A 1 173 ? 2.775 19.351 8.156 1.00 98.31 173 VAL A C 1
ATOM 1451 O O . VAL A 1 173 ? 1.902 19.360 9.033 1.00 98.31 173 VAL A O 1
ATOM 1454 N N . LYS A 1 174 ? 4.071 19.331 8.462 1.00 98.19 174 LYS A N 1
ATOM 1455 C CA . LYS A 1 174 ? 4.627 19.140 9.804 1.00 98.19 174 LYS A CA 1
ATOM 1456 C C . LYS A 1 174 ? 4.081 20.102 10.867 1.00 98.19 174 LYS A C 1
ATOM 1458 O O . LYS A 1 174 ? 3.704 19.592 11.923 1.00 98.19 174 LYS A O 1
ATOM 1463 N N . PRO A 1 175 ? 3.925 21.425 10.645 1.00 98.56 175 PRO A N 1
ATOM 1464 C CA . PRO A 1 175 ? 3.347 22.316 11.655 1.00 98.56 175 PRO A CA 1
ATOM 1465 C C . PRO A 1 175 ? 1.932 21.905 12.087 1.00 98.56 175 PRO A C 1
ATOM 1467 O O . PRO A 1 175 ? 1.607 21.924 13.276 1.00 98.56 175 PRO A O 1
ATOM 1470 N N . LEU A 1 176 ? 1.088 21.485 11.137 1.00 98.06 176 LEU A N 1
ATOM 1471 C CA . LEU A 1 176 ? -0.255 20.987 11.440 1.00 98.06 176 LEU A CA 1
ATOM 1472 C C . LEU A 1 176 ? -0.189 19.654 12.191 1.00 98.06 176 LEU A C 1
ATOM 1474 O O . LEU A 1 176 ? -0.896 19.468 13.185 1.00 98.06 176 LEU A O 1
ATOM 1478 N N . TYR A 1 177 ? 0.675 18.742 11.739 1.00 97.38 177 TYR A N 1
ATOM 1479 C CA . TYR A 1 177 ? 0.872 17.449 12.386 1.00 97.38 177 TYR A CA 1
ATOM 1480 C C . TYR A 1 177 ? 1.336 17.603 13.839 1.00 97.38 177 TYR A C 1
ATOM 1482 O O . TYR A 1 177 ? 0.780 16.956 14.720 1.00 97.38 177 TYR A O 1
ATOM 1490 N N . GLU A 1 178 ? 2.296 18.484 14.124 1.00 97.88 178 GLU A N 1
ATOM 1491 C CA . GLU A 1 178 ? 2.813 18.716 15.477 1.00 97.88 178 GLU A CA 1
ATOM 1492 C C . GLU A 1 178 ? 1.744 19.276 16.423 1.00 97.88 178 GLU A C 1
ATOM 1494 O O . GLU A 1 178 ? 1.636 18.819 17.566 1.00 97.88 178 GLU A O 1
ATOM 1499 N N . LEU A 1 179 ? 0.912 20.213 15.951 1.00 96.75 179 LEU A N 1
ATOM 1500 C CA . LEU A 1 179 ? -0.216 20.748 16.720 1.00 96.75 179 LEU A CA 1
ATOM 1501 C C . LEU A 1 179 ? -1.261 19.666 17.010 1.00 96.75 179 LEU A C 1
ATOM 1503 O O . LEU A 1 179 ? -1.687 19.507 18.159 1.00 96.75 179 LEU A O 1
ATOM 1507 N N . MET A 1 180 ? -1.643 18.893 15.991 1.00 93.94 180 MET A N 1
ATOM 1508 C CA . MET A 1 180 ? -2.586 17.783 16.131 1.00 93.94 180 MET A CA 1
ATOM 1509 C C . MET A 1 180 ? -2.037 16.712 17.079 1.00 93.94 180 MET A C 1
ATOM 1511 O O . MET A 1 180 ? -2.723 16.297 18.011 1.00 93.94 180 MET A O 1
ATOM 1515 N N . HIS A 1 181 ? -0.778 16.318 16.904 1.00 93.38 181 HIS A N 1
ATOM 1516 C CA . HIS A 1 181 ? -0.081 15.365 17.758 1.00 93.38 181 HIS A CA 1
ATOM 1517 C C . HIS A 1 181 ? -0.022 15.850 19.211 1.00 93.38 181 HIS A C 1
ATOM 1519 O O . HIS A 1 181 ? -0.343 15.093 20.123 1.00 93.38 181 HIS A O 1
ATOM 1525 N N . ALA A 1 182 ? 0.340 17.113 19.462 1.00 93.75 182 ALA A N 1
ATOM 1526 C CA . ALA A 1 182 ? 0.386 17.665 20.815 1.00 93.75 182 ALA A CA 1
ATOM 1527 C C . ALA A 1 182 ? -1.001 17.700 21.480 1.00 93.75 182 ALA A C 1
ATOM 1529 O O . ALA A 1 182 ? -1.117 17.379 22.667 1.00 93.75 182 ALA A O 1
ATOM 1530 N N . TYR A 1 183 ? -2.045 18.052 20.723 1.00 91.69 183 TYR A N 1
ATOM 1531 C CA . TYR A 1 183 ? -3.432 18.026 21.186 1.00 91.69 183 TYR A CA 1
ATOM 1532 C C . TYR A 1 183 ? -3.870 16.606 21.565 1.00 91.69 183 TYR A C 1
ATOM 1534 O O . TYR A 1 183 ? -4.320 16.373 22.691 1.00 91.69 183 TYR A O 1
ATOM 1542 N N . VAL A 1 184 ? -3.675 15.653 20.653 1.00 90.69 184 VAL A N 1
ATOM 1543 C CA . VAL A 1 184 ? -4.031 14.243 20.836 1.00 90.69 184 VAL A CA 1
ATOM 1544 C C . VAL A 1 184 ? -3.247 13.638 22.002 1.00 90.69 184 VAL A C 1
ATOM 1546 O O . VAL A 1 184 ? -3.852 13.046 22.889 1.00 90.69 184 VAL A O 1
ATOM 1549 N N . ARG A 1 185 ? -1.937 13.897 22.109 1.00 89.62 185 ARG A N 1
ATOM 1550 C CA . ARG A 1 185 ? -1.089 13.460 23.234 1.00 89.62 185 ARG A CA 1
ATOM 1551 C C . ARG A 1 185 ? -1.571 13.974 24.590 1.00 89.62 185 ARG A C 1
ATOM 1553 O O . ARG A 1 185 ? -1.412 13.289 25.589 1.00 89.62 185 ARG A O 1
ATOM 1560 N N . ARG A 1 186 ? -2.140 15.181 24.666 1.00 86.56 186 ARG A N 1
ATOM 1561 C CA . ARG A 1 186 ? -2.695 15.710 25.925 1.00 86.56 186 ARG A CA 1
ATOM 1562 C C . ARG A 1 186 ? -3.996 15.009 26.323 1.00 86.56 186 ARG A C 1
ATOM 1564 O O . ARG A 1 186 ? -4.306 14.939 27.510 1.00 86.56 186 ARG A O 1
ATOM 1571 N N . LYS A 1 187 ? -4.776 14.561 25.340 1.00 80.50 187 LYS A N 1
ATOM 1572 C CA . LYS A 1 187 ? -6.058 13.870 25.534 1.00 80.50 187 LYS A CA 1
ATOM 1573 C C . LYS A 1 187 ? -5.881 12.372 25.778 1.00 80.50 187 LYS A C 1
ATOM 1575 O O . LYS A 1 187 ? -6.648 11.792 26.536 1.00 80.50 187 LYS A O 1
ATOM 1580 N N . LEU A 1 188 ? -4.851 11.777 25.188 1.00 77.25 188 LEU A N 1
ATOM 1581 C CA . LEU A 1 188 ? -4.468 10.389 25.391 1.00 77.25 188 LEU A CA 1
ATOM 1582 C C . LEU A 1 188 ? -3.633 10.241 26.666 1.00 77.25 188 LEU A C 1
ATOM 1584 O O . LEU A 1 188 ? -2.464 10.618 26.709 1.00 77.25 188 LEU A O 1
ATOM 1588 N N . ARG A 1 189 ? -4.215 9.620 27.689 1.00 57.28 189 ARG A N 1
ATOM 1589 C CA . ARG A 1 189 ? -3.454 8.802 28.635 1.00 57.28 189 ARG A CA 1
ATOM 1590 C C . ARG A 1 189 ? -3.800 7.350 28.313 1.00 57.28 189 ARG A C 1
ATOM 1592 O O . ARG A 1 189 ? -4.925 6.937 28.554 1.00 57.28 189 ARG A O 1
ATOM 1599 N N . ASP A 1 190 ? -2.850 6.645 27.700 1.00 59.06 190 ASP A N 1
ATOM 1600 C CA . ASP A 1 190 ? -2.800 5.176 27.633 1.00 59.06 190 ASP A CA 1
ATOM 1601 C C . ASP A 1 190 ? -3.758 4.450 26.656 1.00 59.06 190 ASP A C 1
ATOM 1603 O O . ASP A 1 190 ? -4.042 3.270 26.837 1.00 59.06 190 ASP A O 1
ATOM 1607 N N . LEU A 1 191 ? -4.206 5.097 25.568 1.00 64.12 191 LEU A N 1
ATOM 1608 C CA . LEU A 1 191 ? -5.068 4.464 24.550 1.00 64.12 191 LEU A CA 1
ATOM 1609 C C . LEU A 1 191 ? -4.361 4.275 23.197 1.00 64.12 191 LEU A C 1
ATOM 1611 O O . LEU A 1 191 ? -3.737 5.197 22.669 1.00 64.12 191 LEU A O 1
ATOM 1615 N N . TYR A 1 192 ? -4.532 3.094 22.604 1.00 63.88 192 TYR A N 1
ATOM 1616 C CA . TYR A 1 192 ? -4.114 2.745 21.243 1.00 63.88 192 TYR A CA 1
ATOM 1617 C C . TYR A 1 192 ? -5.365 2.589 20.371 1.00 63.88 192 TYR A C 1
ATOM 1619 O O . TYR A 1 192 ? -6.288 1.897 20.773 1.00 63.88 192 TYR A O 1
ATOM 1627 N N . GLY A 1 193 ? -5.408 3.246 19.204 1.00 71.06 193 GLY A N 1
ATOM 1628 C CA . GLY A 1 193 ? -6.579 3.223 18.307 1.00 71.06 193 GLY A CA 1
ATOM 1629 C C . GLY A 1 193 ? -6.444 2.342 17.060 1.00 71.06 193 GLY A C 1
ATOM 1630 O O . GLY A 1 193 ? -7.427 2.060 16.380 1.00 71.06 193 GLY A O 1
ATOM 1631 N N . ASN A 1 194 ? -5.227 1.945 16.691 1.00 87.25 194 ASN A N 1
ATOM 1632 C CA . ASN A 1 194 ? -4.951 1.186 15.471 1.00 87.25 194 ASN A CA 1
ATOM 1633 C C . ASN A 1 194 ? -3.661 0.369 15.648 1.00 87.25 194 ASN A C 1
ATOM 1635 O O . ASN A 1 194 ? -2.724 0.847 16.287 1.00 87.25 194 ASN A O 1
ATOM 1639 N N . MET A 1 195 ? -3.586 -0.829 15.051 1.00 90.81 195 MET A N 1
ATOM 1640 C CA . MET A 1 195 ? -2.446 -1.756 15.180 1.00 90.81 195 MET A CA 1
ATOM 1641 C C . MET A 1 195 ? -1.082 -1.126 14.828 1.00 90.81 195 MET A C 1
ATOM 1643 O O . MET A 1 195 ? -0.053 -1.458 15.433 1.00 90.81 195 MET A O 1
ATOM 1647 N N . TRP A 1 196 ? -1.072 -0.195 13.873 1.00 92.25 196 TRP A N 1
ATOM 1648 C CA . TRP A 1 196 ? 0.127 0.502 13.397 1.00 92.25 196 TRP A CA 1
ATOM 1649 C C . TRP A 1 196 ? 0.136 1.994 13.734 1.00 92.25 196 TRP A C 1
ATOM 1651 O O . TRP A 1 196 ? 1.127 2.665 13.474 1.00 92.25 196 TRP A O 1
ATOM 1661 N N . GLY A 1 197 ? -0.949 2.526 14.303 1.00 89.25 197 GLY A N 1
ATOM 1662 C CA . GLY A 1 197 ? -1.093 3.960 14.552 1.00 89.25 197 GLY A CA 1
ATOM 1663 C C . GLY A 1 197 ? -1.149 4.811 13.277 1.00 89.25 197 GLY A C 1
ATOM 1664 O O . GLY A 1 197 ? -0.928 6.015 13.360 1.00 89.25 197 GLY A O 1
ATOM 1665 N N . GLN A 1 198 ? -1.451 4.208 12.119 1.00 90.19 198 GLN A N 1
ATOM 1666 C CA . GLN A 1 198 ? -1.477 4.893 10.815 1.00 90.19 198 GLN A CA 1
ATOM 1667 C C . GLN A 1 198 ? -2.683 5.830 10.636 1.00 90.19 198 GLN A C 1
ATOM 1669 O O . GLN A 1 198 ? -2.695 6.675 9.748 1.00 90.19 198 GLN A O 1
ATOM 1674 N N . SER A 1 199 ? -3.711 5.663 11.470 1.00 89.50 199 SER A N 1
ATOM 1675 C CA . SER A 1 199 ? -4.881 6.533 11.554 1.00 89.50 199 SER A CA 1
ATOM 1676 C C . SER A 1 199 ? -5.299 6.677 13.014 1.00 89.50 199 SER A C 1
ATOM 1678 O O . SER A 1 199 ? -5.243 5.714 13.784 1.00 89.50 199 SER A O 1
ATOM 1680 N N . TRP A 1 200 ? -5.739 7.879 13.386 1.00 88.94 200 TRP A N 1
ATOM 1681 C CA . TRP A 1 200 ? -6.243 8.211 14.723 1.00 88.94 200 TRP A CA 1
ATOM 1682 C C . TRP A 1 200 ? -7.771 8.371 14.754 1.00 88.94 200 TRP A C 1
ATOM 1684 O O . TRP A 1 200 ? -8.325 8.844 15.741 1.00 88.94 200 TRP A O 1
ATOM 1694 N N . SER A 1 201 ? -8.482 7.947 13.705 1.00 87.75 201 SER A N 1
ATOM 1695 C CA . SER A 1 201 ? -9.949 8.032 13.644 1.00 87.75 201 SER A CA 1
ATOM 1696 C C . SER A 1 201 ? -10.651 7.260 14.772 1.00 87.75 201 SER A C 1
ATOM 1698 O O . SER A 1 201 ? -11.692 7.683 15.262 1.00 87.75 201 SER A O 1
ATOM 1700 N N . ASN A 1 202 ? -10.069 6.152 15.234 1.00 86.38 202 ASN A N 1
ATOM 1701 C CA . ASN A 1 202 ? -10.685 5.272 16.237 1.00 86.38 202 ASN A CA 1
ATOM 1702 C C . ASN A 1 202 ? -10.618 5.804 17.681 1.00 86.38 202 ASN A C 1
ATOM 1704 O O . ASN A 1 202 ? -11.244 5.235 18.573 1.00 86.38 202 ASN A O 1
ATOM 1708 N N . ILE A 1 203 ? -9.866 6.886 17.911 1.00 86.44 203 ILE A N 1
ATOM 1709 C CA . ILE A 1 203 ? -9.794 7.599 19.198 1.00 86.44 203 ILE A CA 1
ATOM 1710 C C . ILE A 1 203 ? -10.523 8.947 19.137 1.00 86.44 203 ILE A C 1
ATOM 1712 O O . ILE A 1 203 ? -10.280 9.833 19.964 1.00 86.44 203 ILE A O 1
ATOM 1716 N N . LEU A 1 204 ? -11.384 9.148 18.131 1.00 85.81 204 LEU A N 1
ATOM 1717 C CA . LEU A 1 204 ? -12.160 10.378 17.997 1.00 85.81 204 LEU A CA 1
ATOM 1718 C C . LEU A 1 204 ? -13.027 10.628 19.228 1.00 85.81 204 LEU A C 1
ATOM 1720 O O . LEU A 1 204 ? -13.037 11.751 19.709 1.00 85.81 204 LEU A O 1
ATOM 1724 N N . ASP A 1 205 ? -13.658 9.599 19.791 1.00 82.31 205 ASP A N 1
ATOM 1725 C CA . ASP A 1 205 ? -14.486 9.659 21.005 1.00 82.31 205 ASP A CA 1
ATOM 1726 C C . ASP A 1 205 ? -13.806 10.363 22.191 1.00 82.31 205 ASP A C 1
ATOM 1728 O O . ASP A 1 205 ? -14.449 11.133 22.905 1.00 82.31 205 ASP A O 1
ATOM 1732 N N . VAL A 1 206 ? -12.498 10.163 22.373 1.00 83.50 206 VAL A N 1
ATOM 1733 C CA . VAL A 1 206 ? -11.713 10.783 23.458 1.00 83.50 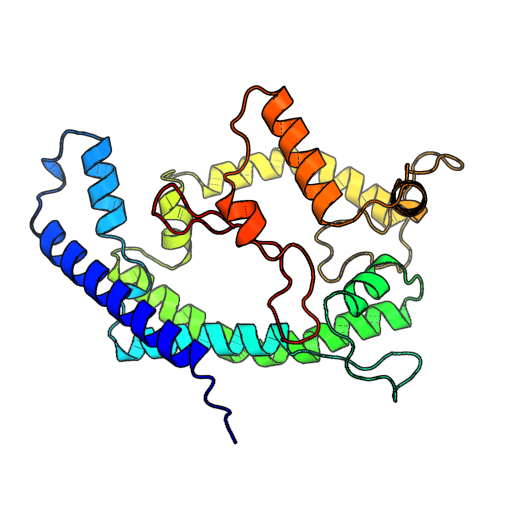206 VAL A CA 1
ATOM 1734 C C . VAL A 1 206 ? -10.978 12.060 23.034 1.00 83.50 206 VAL A C 1
ATOM 1736 O O . VAL A 1 206 ? -10.465 12.798 23.880 1.00 83.50 206 VAL A O 1
ATOM 1739 N N . THR A 1 207 ? -10.937 12.357 21.734 1.00 87.38 207 THR A N 1
ATOM 1740 C CA . THR A 1 207 ? -10.255 13.531 21.166 1.00 87.38 207 THR A CA 1
ATOM 1741 C C . THR A 1 207 ? -11.211 14.578 20.589 1.00 87.38 207 THR A C 1
ATOM 1743 O O . THR A 1 207 ? -10.746 15.560 20.015 1.00 87.38 207 THR A O 1
ATOM 1746 N N . ILE A 1 208 ? -12.532 14.444 20.780 1.00 86.94 208 ILE A N 1
ATOM 1747 C CA . ILE A 1 208 ? -13.507 15.439 20.304 1.00 86.94 208 ILE A CA 1
ATOM 1748 C C . ILE A 1 208 ? -13.197 16.824 20.914 1.00 86.94 208 ILE A C 1
ATOM 1750 O O . ILE A 1 208 ? -13.198 16.971 22.143 1.00 86.94 208 ILE A O 1
ATOM 1754 N N . PRO A 1 209 ? -12.986 17.873 20.089 1.00 87.19 209 PRO A N 1
ATOM 1755 C CA . PRO A 1 209 ? -12.691 19.220 20.583 1.00 87.19 209 PRO A CA 1
ATOM 1756 C C . PRO A 1 209 ? -13.805 19.839 21.424 1.00 87.19 209 PRO A C 1
ATOM 1758 O O . PRO A 1 209 ? -13.523 20.540 22.396 1.00 87.19 209 PRO A O 1
ATOM 1761 N N . TYR A 1 210 ? -15.059 19.561 21.065 1.00 87.69 210 TYR A N 1
ATOM 1762 C CA . TYR A 1 210 ? -16.249 20.140 21.679 1.00 87.69 210 TYR A CA 1
ATOM 1763 C C . TYR A 1 210 ? -17.060 19.061 22.412 1.00 87.69 210 TYR A C 1
ATOM 1765 O O . TYR A 1 210 ? -17.752 18.276 21.759 1.00 87.69 210 TYR A O 1
ATOM 1773 N N . PRO A 1 211 ? -17.012 19.014 23.757 1.00 81.00 211 PRO A N 1
ATOM 1774 C CA . PRO A 1 211 ? -17.786 18.057 24.542 1.00 81.00 211 PRO A CA 1
ATOM 1775 C C . PRO A 1 211 ? -19.286 18.126 24.227 1.00 81.00 211 PRO A C 1
ATOM 1777 O O . PRO A 1 211 ? -19.843 19.211 24.058 1.00 81.00 211 PRO A O 1
ATOM 1780 N N . GLY A 1 212 ? -19.947 16.969 24.148 1.00 81.06 212 GLY A N 1
ATOM 1781 C CA . GLY A 1 212 ? -21.377 16.871 23.827 1.00 81.06 212 GLY A CA 1
ATOM 1782 C C . GLY A 1 212 ? -21.713 16.978 22.335 1.00 81.06 212 GLY A C 1
ATOM 1783 O O . GLY A 1 212 ? -22.886 16.906 21.969 1.00 81.06 212 GLY A O 1
ATOM 1784 N N . LYS A 1 213 ? -20.712 17.137 21.460 1.00 82.19 213 LYS A N 1
ATOM 1785 C CA . LYS A 1 213 ? -20.858 16.894 20.021 1.00 82.19 213 LYS A CA 1
ATOM 1786 C C . LYS A 1 213 ? -20.405 15.474 19.715 1.00 82.19 213 LYS A C 1
ATOM 1788 O O . LYS A 1 213 ? -19.350 15.059 20.174 1.00 82.19 213 LYS A O 1
ATOM 1793 N N . ASN A 1 214 ? -21.195 14.762 18.921 1.00 76.56 214 ASN A N 1
ATOM 1794 C CA . ASN A 1 214 ? -20.869 13.414 18.476 1.00 76.56 214 ASN A CA 1
ATOM 1795 C C . ASN A 1 214 ? -20.476 13.456 17.003 1.00 76.56 214 ASN A C 1
ATOM 1797 O O . ASN A 1 214 ? -21.032 14.239 16.229 1.00 76.56 214 ASN A O 1
ATOM 1801 N N . PHE A 1 215 ? -19.529 12.603 16.625 1.00 76.94 215 PHE A N 1
ATOM 1802 C CA . PHE A 1 215 ? -19.320 12.289 15.220 1.00 76.94 215 PHE A CA 1
ATOM 1803 C C . PHE A 1 215 ? -20.551 11.539 14.694 1.00 76.94 215 PHE A C 1
ATOM 1805 O O . PHE A 1 215 ? -21.162 10.761 15.430 1.00 76.94 215 PHE A O 1
ATOM 1812 N N . LEU A 1 216 ? -20.937 11.801 13.446 1.00 82.12 216 LEU A N 1
ATOM 1813 C CA . LEU A 1 216 ? -22.059 11.105 12.829 1.00 82.12 216 LEU A CA 1
ATOM 1814 C C . LEU A 1 216 ? -21.628 9.673 12.495 1.00 82.12 216 LEU A C 1
ATOM 1816 O O . LEU A 1 216 ? -20.910 9.455 11.523 1.00 82.12 216 LEU A O 1
ATOM 1820 N N . ASP A 1 217 ? -22.067 8.710 13.301 1.00 83.81 217 ASP A N 1
ATOM 1821 C CA . ASP A 1 217 ? -21.984 7.292 12.961 1.00 83.81 217 ASP A CA 1
ATOM 1822 C C . ASP A 1 217 ? -23.246 6.893 12.193 1.00 83.81 217 ASP A C 1
ATOM 1824 O O . ASP A 1 217 ? -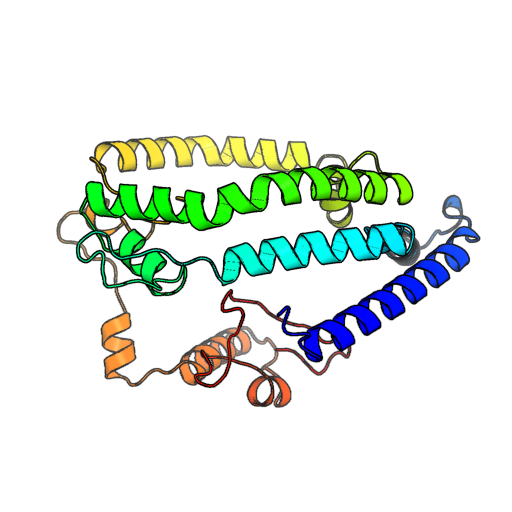24.349 6.925 12.738 1.00 83.81 217 ASP A O 1
ATOM 1828 N N . VAL A 1 218 ? -23.075 6.554 10.916 1.00 90.12 218 VAL A N 1
ATOM 1829 C CA . VAL A 1 218 ? -24.165 6.123 10.029 1.00 90.12 218 VAL A CA 1
ATOM 1830 C C . VAL A 1 218 ? -24.417 4.615 10.092 1.00 90.12 218 VAL A C 1
ATOM 1832 O O . VAL A 1 218 ? -25.391 4.141 9.513 1.00 90.12 218 VAL A O 1
ATOM 1835 N N . THR A 1 219 ? -23.573 3.852 10.796 1.00 89.19 219 THR A N 1
ATOM 1836 C CA . THR A 1 219 ? -23.654 2.385 10.863 1.00 89.19 219 THR A CA 1
ATOM 1837 C C . THR A 1 219 ? -25.022 1.888 11.347 1.00 89.19 219 THR A C 1
ATOM 1839 O O . THR A 1 219 ? -25.584 1.010 10.689 1.00 89.19 219 THR A O 1
ATOM 1842 N N . PRO A 1 220 ? -25.620 2.429 12.433 1.00 92.19 220 PRO A N 1
ATOM 1843 C CA . PRO A 1 220 ? -26.927 1.965 12.902 1.00 92.19 220 PRO A CA 1
ATOM 1844 C C . PRO A 1 220 ? -28.028 2.165 11.856 1.00 92.19 220 PRO A C 1
ATOM 1846 O O . PRO A 1 220 ? -28.831 1.265 11.629 1.00 92.19 220 PRO A O 1
ATOM 1849 N N . GLN A 1 221 ? -28.027 3.312 11.174 1.00 94.38 221 GLN A N 1
ATOM 1850 C CA . GLN A 1 221 ? -29.004 3.647 10.141 1.00 94.38 221 GLN A CA 1
ATOM 1851 C C . GLN A 1 221 ? -28.801 2.817 8.874 1.00 94.38 221 GLN A C 1
ATOM 1853 O O . GLN A 1 221 ? -29.782 2.429 8.249 1.00 94.38 221 GLN A O 1
ATOM 1858 N N . MET A 1 222 ? -27.556 2.510 8.501 1.00 95.06 222 MET A N 1
ATOM 1859 C CA . MET A 1 222 ? -27.267 1.593 7.396 1.00 95.06 222 MET A CA 1
ATOM 1860 C C . MET A 1 222 ? -27.844 0.201 7.675 1.00 95.06 222 MET A C 1
ATOM 1862 O O . MET A 1 222 ? -28.491 -0.373 6.801 1.00 95.06 222 MET A O 1
ATOM 1866 N N . ILE A 1 223 ? -27.672 -0.311 8.899 1.00 94.94 223 ILE A N 1
ATOM 1867 C CA . ILE A 1 223 ? -28.241 -1.600 9.322 1.00 94.94 223 ILE A CA 1
ATOM 1868 C C . ILE A 1 223 ? -29.773 -1.541 9.331 1.00 94.94 223 ILE A C 1
ATOM 1870 O O . ILE A 1 223 ? -30.419 -2.428 8.779 1.00 94.94 223 ILE A O 1
ATOM 1874 N N . GLU A 1 224 ? -30.360 -0.492 9.914 1.00 96.75 224 GLU A N 1
ATOM 1875 C CA . GLU A 1 224 ? -31.815 -0.296 9.979 1.00 96.75 224 GLU A CA 1
ATOM 1876 C C . GLU A 1 224 ? -32.456 -0.224 8.584 1.00 96.75 224 GLU A C 1
ATOM 1878 O O . GLU A 1 224 ? -33.533 -0.773 8.361 1.00 96.75 224 GLU A O 1
ATOM 1883 N N . GLN A 1 225 ? -31.771 0.404 7.627 1.00 96.81 225 GLN A N 1
ATOM 1884 C CA . GLN A 1 225 ? -32.212 0.515 6.234 1.00 96.81 225 GLN A CA 1
ATOM 1885 C C . GLN A 1 225 ? -31.861 -0.714 5.379 1.00 96.81 225 GLN A C 1
ATOM 1887 O O . GLN A 1 225 ? -32.210 -0.751 4.201 1.00 96.81 225 GLN A O 1
ATOM 1892 N N . GLY A 1 226 ? -31.185 -1.722 5.941 1.00 95.88 226 GLY A N 1
ATOM 1893 C CA . GLY A 1 226 ? -30.847 -2.960 5.238 1.00 95.88 226 GLY A CA 1
ATOM 1894 C C . GLY A 1 226 ? -29.739 -2.823 4.190 1.00 95.88 226 GLY A C 1
ATOM 1895 O O . GLY A 1 226 ? -29.745 -3.560 3.203 1.00 95.88 226 GLY A O 1
ATOM 1896 N N . TYR A 1 227 ? -28.787 -1.901 4.374 1.00 96.25 227 TYR A N 1
ATOM 1897 C CA . TYR A 1 227 ? -27.609 -1.812 3.508 1.00 96.25 227 TYR A CA 1
ATOM 1898 C C . TYR A 1 227 ? -26.767 -3.086 3.609 1.00 96.25 227 TYR A C 1
ATOM 1900 O O . TYR A 1 227 ? -26.390 -3.524 4.695 1.00 96.25 227 TYR A O 1
ATOM 1908 N N . ASN A 1 228 ? -26.429 -3.645 2.451 1.00 94.38 228 ASN A N 1
ATOM 1909 C CA . ASN A 1 228 ? -25.487 -4.748 2.299 1.00 94.38 228 ASN A CA 1
ATOM 1910 C C . ASN A 1 228 ? -24.301 -4.315 1.420 1.00 94.38 228 ASN A C 1
ATOM 1912 O O . ASN A 1 228 ? -24.309 -3.217 0.855 1.00 94.38 228 ASN A O 1
ATOM 1916 N N . SER A 1 229 ? -23.291 -5.180 1.279 1.00 93.44 229 SER A N 1
ATOM 1917 C CA . SER A 1 229 ? -22.091 -4.893 0.482 1.00 93.44 229 SER A CA 1
ATOM 1918 C C . SER A 1 229 ? -22.450 -4.451 -0.939 1.00 93.44 229 SER A C 1
ATOM 1920 O O . SER A 1 229 ? -21.970 -3.424 -1.409 1.00 93.44 229 SER A O 1
ATOM 1922 N N . LEU A 1 230 ? -23.378 -5.149 -1.602 1.00 94.88 230 LEU A N 1
ATOM 1923 C CA . LEU A 1 230 ? -23.819 -4.794 -2.953 1.00 94.88 230 LEU A CA 1
ATOM 1924 C C . LEU A 1 230 ? -24.419 -3.380 -3.023 1.00 94.88 230 LEU A C 1
ATOM 1926 O O . LEU A 1 230 ? -24.080 -2.620 -3.929 1.00 94.88 230 LEU A O 1
ATOM 1930 N N . ALA A 1 231 ? -25.276 -3.008 -2.070 1.00 95.94 231 ALA A N 1
ATOM 1931 C CA . ALA A 1 231 ? -25.870 -1.676 -1.996 1.00 95.94 231 ALA A CA 1
ATOM 1932 C C . ALA A 1 231 ? -24.803 -0.588 -1.807 1.00 95.94 231 ALA A C 1
ATOM 1934 O O . ALA A 1 231 ? -24.886 0.466 -2.434 1.00 95.94 231 ALA A O 1
ATOM 1935 N N . MET A 1 232 ? -23.768 -0.855 -1.003 1.00 96.62 232 MET A N 1
ATOM 1936 C CA . MET A 1 232 ? -22.649 0.074 -0.813 1.00 96.62 232 MET A CA 1
ATOM 1937 C C . MET A 1 232 ? -21.867 0.304 -2.114 1.00 96.62 232 MET A C 1
ATOM 1939 O O . MET A 1 232 ? -21.567 1.447 -2.453 1.00 96.62 232 MET A O 1
ATOM 1943 N N . PHE A 1 233 ? -21.580 -0.756 -2.875 1.00 97.06 233 PHE A N 1
ATOM 1944 C CA . PHE A 1 233 ? -20.905 -0.630 -4.172 1.00 97.06 233 PHE A CA 1
ATOM 1945 C C . PHE A 1 233 ? -21.782 0.061 -5.225 1.00 97.06 233 PHE A C 1
ATOM 1947 O O . PHE A 1 233 ? -21.271 0.858 -6.010 1.00 97.06 233 PHE A O 1
ATOM 1954 N N . ARG A 1 234 ? -23.097 -0.189 -5.235 1.00 96.81 234 ARG A N 1
ATOM 1955 C CA . ARG A 1 234 ? -24.040 0.511 -6.126 1.00 96.81 234 ARG A CA 1
ATOM 1956 C C . ARG A 1 234 ? -24.121 1.999 -5.817 1.00 96.81 234 ARG A C 1
ATOM 1958 O O . ARG A 1 234 ? -24.046 2.807 -6.731 1.00 96.81 234 ARG A O 1
ATOM 1965 N N . LEU A 1 235 ? -24.161 2.361 -4.537 1.00 97.19 235 LEU A N 1
ATOM 1966 C CA . LEU A 1 235 ? -24.123 3.761 -4.124 1.00 97.19 235 LEU A CA 1
ATOM 1967 C C . LEU A 1 235 ? -22.830 4.457 -4.586 1.00 97.19 235 LEU A C 1
ATOM 1969 O O . LEU A 1 235 ? -22.863 5.613 -5.007 1.00 97.19 235 LEU A O 1
ATOM 1973 N N . ALA A 1 236 ? -21.692 3.755 -4.542 1.00 97.44 236 ALA A N 1
ATOM 1974 C CA . ALA A 1 236 ? -20.437 4.271 -5.081 1.00 97.44 236 ALA A CA 1
ATOM 1975 C C . ALA A 1 236 ? -20.485 4.440 -6.613 1.00 97.44 236 ALA A C 1
ATOM 1977 O O . ALA A 1 236 ? -20.018 5.455 -7.125 1.00 97.44 236 ALA A O 1
ATOM 1978 N N . GLU A 1 237 ? -21.067 3.488 -7.349 1.00 97.69 237 GLU A N 1
ATOM 1979 C CA . GLU A 1 237 ? -21.280 3.604 -8.799 1.00 97.69 237 GLU A CA 1
ATOM 1980 C C . GLU A 1 237 ? -22.154 4.817 -9.152 1.00 97.69 237 GLU A C 1
ATOM 1982 O O . GLU A 1 237 ? -21.767 5.605 -10.016 1.00 97.69 237 GLU A O 1
ATOM 1987 N N . ASP A 1 238 ? -23.273 5.014 -8.452 1.00 98.00 238 ASP A N 1
ATOM 1988 C CA . ASP A 1 238 ? -24.169 6.159 -8.651 1.00 98.00 238 ASP A CA 1
ATOM 1989 C C . ASP A 1 238 ? -23.434 7.489 -8.437 1.00 98.00 238 ASP A C 1
ATOM 1991 O O . ASP A 1 238 ? -23.599 8.435 -9.212 1.00 98.00 238 ASP A O 1
ATOM 1995 N N . PHE A 1 239 ? -22.561 7.559 -7.426 1.00 98.31 239 PHE A N 1
ATOM 1996 C CA . PHE A 1 239 ? -21.703 8.721 -7.201 1.00 98.31 239 PHE A CA 1
ATOM 1997 C C . PHE A 1 239 ? -20.788 9.000 -8.405 1.00 98.31 239 PHE A C 1
ATOM 1999 O O . PHE A 1 239 ? -20.743 10.134 -8.888 1.00 98.31 239 PHE A O 1
ATOM 2006 N N . TYR A 1 240 ? -20.105 7.988 -8.944 1.00 97.94 240 TYR A N 1
ATOM 2007 C CA . TYR A 1 240 ? -19.252 8.161 -10.126 1.00 97.94 240 TYR A CA 1
ATOM 2008 C C . TYR A 1 240 ? -20.056 8.553 -11.375 1.00 97.94 240 TYR A C 1
ATOM 2010 O O . TYR A 1 240 ? -19.652 9.458 -12.112 1.00 97.94 240 TYR A O 1
ATOM 2018 N N . GLN A 1 241 ? -21.227 7.954 -11.589 1.00 97.81 241 GLN A N 1
ATOM 2019 C CA . GLN A 1 241 ? -22.115 8.319 -12.696 1.00 97.81 241 GLN A CA 1
ATOM 2020 C C . GLN A 1 241 ? -22.654 9.747 -12.565 1.00 97.81 241 GLN A C 1
ATOM 2022 O O . GLN A 1 241 ? -22.768 10.451 -13.569 1.00 97.81 241 GLN A O 1
ATOM 2027 N N . SER A 1 242 ? -22.911 10.224 -11.343 1.00 98.31 242 SER A N 1
ATOM 2028 C CA . SER A 1 242 ? -23.320 11.615 -11.099 1.00 98.31 242 SER A CA 1
ATOM 2029 C C . SER A 1 242 ? -22.267 12.639 -11.552 1.00 98.31 242 SER A C 1
ATOM 2031 O O . SER A 1 242 ? -22.610 13.765 -11.907 1.00 98.31 242 SER A O 1
ATOM 2033 N N . MET A 1 243 ? -20.994 12.229 -11.619 1.00 98.00 243 MET A N 1
ATOM 2034 C CA . MET A 1 243 ? -19.873 13.011 -12.155 1.00 98.00 243 MET A CA 1
ATOM 2035 C C . MET A 1 243 ? -19.606 12.733 -13.644 1.00 98.00 243 MET A C 1
ATOM 2037 O O . MET A 1 243 ? -18.542 13.078 -14.157 1.00 98.00 243 MET A O 1
ATOM 2041 N N . ASN A 1 244 ? -20.564 12.119 -14.348 1.00 97.69 244 ASN A N 1
ATOM 2042 C CA . ASN A 1 244 ? -20.479 11.756 -15.764 1.00 97.69 244 ASN A CA 1
ATOM 2043 C C . ASN A 1 244 ? -19.350 10.751 -16.086 1.00 97.69 244 ASN A C 1
ATOM 2045 O O . ASN A 1 244 ? -18.803 10.750 -17.191 1.00 97.69 244 ASN A O 1
ATOM 2049 N N . MET A 1 245 ? -18.981 9.902 -15.120 1.00 97.69 245 MET A N 1
ATOM 2050 C CA . MET A 1 245 ? -18.069 8.773 -15.338 1.00 97.69 245 MET A CA 1
ATOM 2051 C C . MET A 1 245 ? -18.844 7.522 -15.773 1.00 97.69 245 MET A C 1
ATOM 2053 O O . MET A 1 245 ? -20.063 7.433 -15.620 1.00 97.69 245 MET A O 1
ATOM 2057 N N . SER A 1 246 ? -18.142 6.543 -16.345 1.00 95.38 246 SER A N 1
ATOM 2058 C CA . SER A 1 246 ? -18.750 5.281 -16.776 1.00 95.38 246 SER A CA 1
ATOM 2059 C C . SER A 1 246 ? -19.157 4.410 -15.587 1.00 95.38 246 SER A C 1
ATOM 2061 O O . SER A 1 246 ? -18.394 4.279 -14.631 1.00 95.38 246 SER A O 1
ATOM 2063 N N . GLY A 1 247 ? -20.315 3.756 -15.693 1.00 95.31 247 GLY A N 1
ATOM 2064 C CA . GLY A 1 247 ? -20.694 2.665 -14.793 1.00 95.31 247 GLY A CA 1
ATOM 2065 C C . GLY A 1 247 ? -19.789 1.439 -14.945 1.00 95.31 247 GLY A C 1
ATOM 2066 O O . GLY A 1 247 ? -19.059 1.299 -15.931 1.00 95.31 247 GLY A O 1
ATOM 2067 N N . MET A 1 248 ? -19.858 0.544 -13.967 1.00 95.44 248 MET A N 1
ATOM 2068 C CA . MET A 1 248 ? -19.106 -0.703 -13.966 1.00 95.44 248 MET A CA 1
ATOM 2069 C C . MET A 1 248 ? -19.693 -1.694 -14.979 1.00 95.44 248 MET A C 1
ATOM 2071 O O . MET A 1 248 ? -20.918 -1.788 -15.123 1.00 95.44 248 MET A O 1
ATOM 2075 N N . PRO A 1 249 ? -18.842 -2.461 -15.684 1.00 95.06 249 PRO A N 1
ATOM 2076 C CA . PRO A 1 249 ? -19.312 -3.458 -16.636 1.00 95.06 249 PRO A CA 1
ATOM 2077 C C . PRO A 1 249 ? -20.088 -4.584 -15.923 1.00 95.06 249 PRO A C 1
ATOM 2079 O O . PRO A 1 249 ? -19.827 -4.867 -14.752 1.00 95.06 249 PRO A O 1
ATOM 2082 N N . PRO A 1 250 ? -21.026 -5.274 -16.599 1.00 94.25 250 PRO A N 1
ATOM 2083 C CA . PRO A 1 250 ? -21.745 -6.414 -16.020 1.00 94.25 250 PRO A CA 1
ATOM 2084 C C . PRO A 1 250 ? -20.821 -7.498 -15.444 1.00 94.25 250 PRO A C 1
ATOM 2086 O O . PRO A 1 250 ? -21.143 -8.116 -14.430 1.00 94.25 250 PRO A O 1
ATOM 2089 N N . GLU A 1 251 ? -19.660 -7.701 -16.064 1.00 95.00 251 GLU A N 1
ATOM 2090 C CA . GLU A 1 251 ? -18.635 -8.654 -15.647 1.00 95.00 251 GLU A CA 1
ATOM 2091 C C . GLU A 1 251 ? -18.058 -8.345 -14.258 1.00 95.00 251 GLU A C 1
ATOM 2093 O O . GLU A 1 251 ? -17.770 -9.286 -13.522 1.00 95.00 251 GLU A O 1
ATOM 2098 N N . PHE A 1 252 ? -17.962 -7.067 -13.863 1.00 96.81 252 PHE A N 1
ATOM 2099 C CA . PHE A 1 252 ? -17.533 -6.665 -12.516 1.00 96.81 252 PHE A CA 1
ATOM 2100 C C . PHE A 1 252 ? -18.496 -7.230 -11.465 1.00 96.81 252 PHE A C 1
ATOM 2102 O O . PHE A 1 252 ? -18.102 -7.968 -10.566 1.00 96.81 252 PHE A O 1
ATOM 2109 N N . TRP A 1 253 ? -19.797 -6.992 -11.643 1.00 95.69 253 TRP A N 1
ATOM 2110 C CA . TRP A 1 253 ? -20.825 -7.457 -10.707 1.00 95.69 253 TRP A CA 1
ATOM 2111 C C . TRP A 1 253 ? -20.921 -8.983 -10.621 1.00 95.69 253 TRP A C 1
ATOM 2113 O O . TRP A 1 253 ? -21.275 -9.516 -9.574 1.00 95.69 253 TRP A O 1
ATOM 2123 N N . ALA A 1 254 ? -20.619 -9.685 -11.716 1.00 94.56 254 ALA A N 1
ATOM 2124 C CA . ALA A 1 254 ? -20.623 -11.144 -11.757 1.00 94.56 254 ALA A CA 1
ATOM 2125 C C . ALA A 1 254 ? -19.321 -11.776 -11.228 1.00 94.56 254 ALA A C 1
ATOM 2127 O O . ALA A 1 254 ? -19.338 -12.924 -10.782 1.00 94.56 254 ALA A O 1
ATOM 2128 N N . GLY A 1 255 ? -18.192 -11.067 -11.330 1.00 93.62 255 GLY A N 1
ATOM 2129 C CA . GLY A 1 255 ? -16.851 -11.602 -11.091 1.00 93.62 255 GLY A CA 1
ATOM 2130 C C . GLY A 1 255 ? -16.195 -11.179 -9.776 1.00 93.62 255 GLY A C 1
ATOM 2131 O O . GLY A 1 255 ? -15.295 -11.895 -9.320 1.00 93.62 255 GLY A O 1
ATOM 2132 N N . SER A 1 256 ? -16.604 -10.051 -9.187 1.00 95.25 256 SER A N 1
ATOM 2133 C CA . SER A 1 256 ? -16.021 -9.497 -7.959 1.00 95.25 256 SER A CA 1
ATOM 2134 C C . SER A 1 256 ? -16.438 -10.255 -6.701 1.00 95.25 256 SER A C 1
ATOM 2136 O O . SER A 1 256 ? -17.532 -10.809 -6.596 1.00 95.25 256 SER A O 1
ATOM 2138 N N . VAL A 1 257 ? -15.553 -10.239 -5.706 1.00 93.25 257 VAL A N 1
ATOM 2139 C CA . VAL A 1 257 ? -15.811 -10.759 -4.360 1.00 93.25 257 VAL A CA 1
ATOM 2140 C C . VAL A 1 257 ? -15.978 -9.558 -3.434 1.00 93.25 257 VAL A C 1
ATOM 2142 O O . VAL A 1 257 ? -14.996 -8.936 -3.046 1.00 93.25 257 VAL A O 1
ATOM 2145 N N . LEU A 1 258 ? -17.230 -9.204 -3.133 1.00 92.31 258 LEU A N 1
ATOM 2146 C CA . LEU A 1 258 ? -17.578 -7.997 -2.363 1.00 92.31 258 LEU A CA 1
ATOM 2147 C C . LEU A 1 258 ? -17.769 -8.264 -0.860 1.00 92.31 258 LEU A C 1
ATOM 2149 O O . LEU A 1 258 ? -18.000 -7.336 -0.089 1.00 92.31 258 LEU A O 1
ATOM 2153 N N . GLU A 1 259 ? -17.707 -9.527 -0.449 1.00 89.38 259 GLU A N 1
ATOM 2154 C CA . GLU A 1 259 ? -17.858 -9.976 0.932 1.00 89.38 259 GLU A CA 1
ATOM 2155 C C . GLU A 1 259 ? -17.033 -11.244 1.180 1.00 89.38 259 GLU A C 1
ATOM 2157 O O . GLU A 1 259 ? -16.620 -11.929 0.238 1.00 89.38 259 GLU A O 1
ATOM 2162 N N . GLU A 1 260 ? -16.765 -11.543 2.451 1.00 84.31 260 GLU A N 1
ATOM 2163 C CA . GLU A 1 260 ? -16.035 -12.750 2.832 1.00 84.31 260 GLU A CA 1
ATOM 2164 C C . GLU A 1 260 ? -16.838 -14.006 2.478 1.00 84.31 260 GLU A C 1
ATOM 2166 O O . GLU A 1 260 ? -18.053 -14.076 2.662 1.00 84.31 260 GLU A O 1
ATOM 2171 N N . LEU A 1 261 ? -16.139 -15.020 1.970 1.00 84.94 261 LEU A N 1
ATOM 2172 C CA . LEU A 1 261 ? -16.755 -16.259 1.517 1.00 84.94 261 LEU A CA 1
ATOM 2173 C C . LEU A 1 261 ? -16.532 -17.356 2.562 1.00 84.94 261 LEU A C 1
ATOM 2175 O O . LEU A 1 261 ? -15.379 -17.685 2.838 1.00 84.94 261 LEU A O 1
ATOM 2179 N N . PRO A 1 262 ? -17.597 -17.971 3.105 1.00 79.00 262 PRO A N 1
ATOM 2180 C CA . PRO A 1 262 ? -17.484 -18.876 4.250 1.00 79.00 262 PRO A CA 1
ATOM 2181 C C . PRO A 1 262 ? -16.714 -20.168 3.937 1.00 79.00 262 PRO A C 1
ATOM 2183 O O . PRO A 1 262 ? -16.108 -20.762 4.826 1.00 79.00 262 PRO A O 1
ATOM 2186 N N . ASP A 1 263 ? -16.700 -20.592 2.672 1.00 83.19 263 ASP A N 1
ATOM 2187 C CA . ASP A 1 263 ? -16.172 -21.898 2.265 1.00 83.19 263 ASP A CA 1
ATOM 2188 C C . ASP A 1 263 ? -14.667 -21.895 1.948 1.00 83.19 263 ASP A C 1
ATOM 2190 O O . ASP A 1 263 ? -14.101 -22.934 1.595 1.00 83.19 263 ASP A O 1
ATOM 2194 N N . ARG A 1 264 ? -13.995 -20.737 2.010 1.00 78.44 264 ARG A N 1
ATOM 2195 C CA . ARG A 1 264 ? -12.584 -20.625 1.618 1.00 78.44 264 ARG A CA 1
ATOM 2196 C C . ARG A 1 264 ? -11.849 -19.500 2.330 1.00 78.44 264 ARG A C 1
ATOM 2198 O O . ARG A 1 264 ? -12.385 -18.428 2.560 1.00 78.44 264 ARG A O 1
ATOM 2205 N N . ILE A 1 265 ? -10.568 -19.736 2.593 1.00 73.00 265 ILE A N 1
ATOM 2206 C CA . ILE A 1 265 ? -9.661 -18.702 3.091 1.00 73.00 265 ILE A CA 1
ATOM 2207 C C . ILE A 1 265 ? -9.349 -17.749 1.932 1.00 73.00 265 ILE A C 1
ATOM 2209 O O . ILE A 1 265 ? -8.878 -18.190 0.881 1.00 73.00 265 ILE A O 1
ATOM 2213 N N . VAL A 1 266 ? -9.614 -16.459 2.126 1.00 79.00 266 VAL A N 1
ATOM 2214 C CA . VAL A 1 266 ? -9.338 -15.389 1.159 1.00 79.00 266 VAL A CA 1
ATOM 2215 C C . VAL A 1 266 ? -8.453 -14.317 1.789 1.00 79.00 266 VAL A C 1
ATOM 2217 O O . VAL A 1 266 ? -8.434 -14.153 3.007 1.00 79.00 266 VAL A O 1
ATOM 2220 N N . ILE A 1 267 ? -7.709 -13.594 0.953 1.00 77.69 267 ILE A N 1
ATOM 2221 C CA . ILE A 1 267 ? -6.964 -12.405 1.376 1.00 77.69 267 ILE A CA 1
ATOM 2222 C C . ILE A 1 267 ? -7.972 -11.254 1.455 1.00 77.69 267 ILE A C 1
ATOM 2224 O O . ILE A 1 267 ? -8.466 -10.802 0.425 1.00 77.69 267 ILE A O 1
ATOM 2228 N N . CYS A 1 268 ? -8.299 -10.807 2.669 1.00 76.06 268 CYS A N 1
ATOM 2229 C CA . CYS A 1 268 ? -9.368 -9.827 2.911 1.00 76.06 268 CYS A CA 1
ATOM 2230 C C . CYS A 1 268 ? -8.934 -8.359 2.762 1.00 76.06 268 CYS A C 1
ATOM 2232 O O . CYS A 1 268 ? -9.748 -7.460 2.963 1.00 76.06 268 CYS A O 1
ATOM 2234 N N . GLN A 1 269 ? -7.666 -8.086 2.438 1.00 81.56 269 G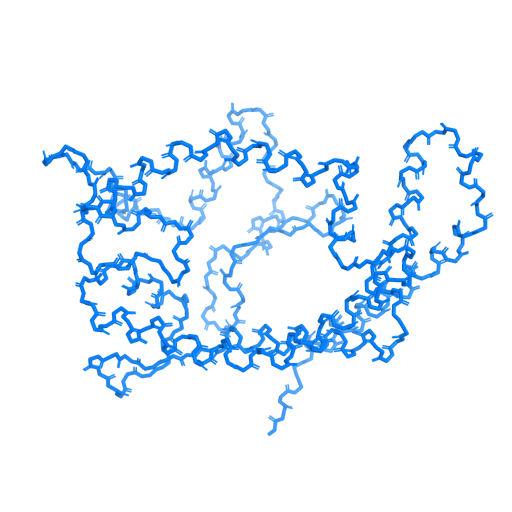LN A N 1
ATOM 2235 C CA . GLN A 1 269 ? -7.212 -6.711 2.245 1.00 81.56 269 GLN A CA 1
ATOM 2236 C C . GLN A 1 269 ? -7.871 -6.111 0.985 1.00 81.56 269 GLN A C 1
ATOM 2238 O O . GLN A 1 269 ? -7.747 -6.700 -0.094 1.00 81.56 269 GLN A O 1
ATOM 2243 N N . PRO A 1 270 ? -8.539 -4.942 1.084 1.00 87.06 270 PRO A N 1
ATOM 2244 C CA . PRO A 1 270 ? -9.182 -4.314 -0.065 1.00 87.06 270 PRO A CA 1
ATOM 2245 C C . PRO A 1 270 ? -8.193 -4.091 -1.213 1.00 87.06 270 PRO A C 1
ATOM 2247 O O . PRO A 1 270 ? -7.126 -3.504 -1.025 1.00 87.06 270 PRO A O 1
ATOM 2250 N N . SER A 1 271 ? -8.548 -4.568 -2.403 1.00 91.56 271 SER A N 1
ATOM 2251 C CA . SER A 1 271 ? -7.755 -4.443 -3.627 1.00 91.56 271 SER A CA 1
ATOM 2252 C C . SER A 1 271 ? -8.676 -4.324 -4.840 1.00 91.56 271 SER A C 1
ATOM 2254 O O . SER A 1 271 ? -9.825 -4.751 -4.782 1.00 91.56 271 SER A O 1
ATOM 2256 N N . ALA A 1 272 ? -8.168 -3.728 -5.919 1.00 95.19 272 ALA A N 1
ATOM 2257 C CA . ALA A 1 272 ? -8.852 -3.629 -7.205 1.00 95.19 272 ALA A CA 1
ATOM 2258 C C . ALA A 1 272 ? -7.969 -4.260 -8.286 1.00 95.19 272 ALA A C 1
ATOM 2260 O O . ALA A 1 272 ? -6.750 -4.059 -8.285 1.00 95.19 272 ALA A O 1
ATOM 2261 N N . TRP A 1 273 ? -8.574 -5.023 -9.191 1.00 94.75 273 TRP A N 1
ATOM 2262 C CA . TRP A 1 273 ? -7.867 -5.858 -10.158 1.00 94.75 273 TRP A CA 1
ATOM 2263 C C . TRP A 1 273 ? -8.240 -5.485 -11.592 1.00 94.75 273 TRP A C 1
ATOM 2265 O O . TRP A 1 273 ? -9.410 -5.507 -11.961 1.00 94.75 273 TRP A O 1
ATOM 2275 N N . ASP A 1 274 ? -7.231 -5.198 -12.416 1.00 94.69 274 ASP A N 1
ATOM 2276 C CA . ASP A 1 274 ? -7.355 -5.075 -13.873 1.00 94.69 274 ASP A CA 1
ATOM 2277 C C . ASP A 1 274 ? -6.767 -6.333 -14.525 1.00 94.69 274 ASP A C 1
ATOM 2279 O O . ASP A 1 274 ? -5.592 -6.654 -14.335 1.00 94.69 274 ASP A O 1
ATOM 2283 N N . PHE A 1 275 ? -7.577 -7.054 -15.304 1.00 94.00 275 PHE A N 1
ATOM 2284 C CA . PHE A 1 275 ? -7.145 -8.253 -16.032 1.00 94.00 275 PHE A CA 1
ATOM 2285 C C . PHE A 1 275 ? -6.489 -7.925 -17.387 1.00 94.00 275 PHE A C 1
ATOM 2287 O O . PHE A 1 275 ? -6.288 -8.808 -18.225 1.00 94.00 275 PHE A O 1
ATOM 2294 N N . CYS A 1 276 ? -6.145 -6.657 -17.621 1.00 92.50 276 CYS A N 1
ATOM 2295 C CA . CYS A 1 276 ? -5.375 -6.136 -18.751 1.00 92.50 276 CYS A CA 1
ATOM 2296 C C . CYS A 1 276 ? -6.011 -6.382 -20.131 1.00 92.50 276 CYS A C 1
ATOM 2298 O O . CYS A 1 276 ? -5.325 -6.343 -21.154 1.00 92.50 276 CYS A O 1
ATOM 2300 N N . ASN A 1 277 ? -7.325 -6.616 -20.188 1.00 93.69 277 ASN A N 1
ATOM 2301 C CA . ASN A 1 277 ? -8.074 -6.869 -21.427 1.00 93.69 277 ASN A CA 1
ATOM 2302 C C . ASN A 1 277 ? -9.094 -5.763 -21.763 1.00 93.69 277 ASN A C 1
ATOM 2304 O O . ASN A 1 277 ? -9.824 -5.883 -22.750 1.00 93.69 277 ASN A O 1
ATOM 2308 N N . ARG A 1 278 ? -9.128 -4.688 -20.959 1.00 90.50 278 ARG A N 1
ATOM 2309 C CA . ARG A 1 278 ? -10.074 -3.561 -21.050 1.00 90.50 278 ARG A CA 1
ATOM 2310 C C . ARG A 1 278 ? -11.551 -3.933 -20.862 1.00 90.50 278 ARG A C 1
ATOM 2312 O O . ARG A 1 278 ? -12.424 -3.223 -21.358 1.00 90.50 278 ARG A O 1
ATOM 2319 N N . ARG A 1 279 ? -11.834 -5.072 -20.230 1.00 91.00 279 ARG A N 1
ATOM 2320 C CA . ARG A 1 279 ? -13.191 -5.613 -20.052 1.00 91.00 279 ARG A CA 1
ATOM 2321 C C . ARG A 1 279 ? -13.429 -6.153 -18.644 1.00 91.00 279 ARG A C 1
ATOM 2323 O O . ARG A 1 279 ? -14.447 -5.827 -18.052 1.00 91.00 279 ARG A O 1
ATOM 2330 N N . ASP A 1 280 ? -12.515 -6.974 -18.134 1.00 94.62 280 ASP A N 1
ATOM 2331 C CA . ASP A 1 280 ? -12.626 -7.633 -16.830 1.00 94.62 280 ASP A CA 1
ATOM 2332 C C . ASP A 1 280 ? -11.862 -6.822 -15.775 1.00 94.62 280 ASP A C 1
ATOM 2334 O O . ASP A 1 280 ? -10.634 -6.695 -15.823 1.00 94.62 280 ASP A O 1
ATOM 2338 N N . TYR A 1 281 ? -12.635 -6.251 -14.856 1.00 95.25 281 TYR A N 1
ATOM 2339 C CA . TYR A 1 281 ? -12.194 -5.478 -13.701 1.00 95.25 281 TYR A CA 1
ATOM 2340 C C . TYR A 1 281 ? -12.913 -6.035 -12.477 1.00 95.25 281 TYR A C 1
ATOM 2342 O O . TYR A 1 281 ? -14.098 -6.362 -12.594 1.00 95.25 281 TYR A O 1
ATOM 2350 N N . ARG A 1 282 ? -12.231 -6.157 -11.332 1.00 94.06 282 ARG A N 1
ATOM 2351 C CA . ARG A 1 282 ? -12.815 -6.754 -10.120 1.00 94.06 282 ARG A CA 1
ATOM 2352 C C . ARG A 1 282 ? -12.437 -6.065 -8.827 1.00 94.06 282 ARG A C 1
ATOM 2354 O O . ARG A 1 282 ? -11.290 -5.570 -8.736 1.00 94.06 282 ARG A O 1
#